Protein AF-X1HFC2-F1 (afdb_monomer)

Foldseek 3Di:
DLADDPLQLQPFDQDPNDGDPDGPVVCNVVSLVVLLVVLVDQCCDDPVSDGDPPDADEDEDEPPDDPPRPNPVVSCVPPVDHHYHYPYVVVVDDPVQFDPPPDFDTDGCVLVVLLPDPSPPQPPLEEALDEDEDELLVLLQVADDPVSSLVVLLVVVVVLLVVLVVSQVVVQVCVVVVVCVPLVVSQVSVCVQQVTSHQSYASEYEYDDLQSSCCNNVVDGCPDPVSVVVSVVSQVSSAVSQVVSQPPDGDPNRHGRHHYYYDHDD

InterPro domains:
  IPR012833 Ribonucleoside-triphosphate reductase, anaerobic [PF13597] (21-266)

Structure (mmCIF, N/CA/C/O backbone):
data_AF-X1HFC2-F1
#
_entry.id   AF-X1HFC2-F1
#
loop_
_atom_site.group_PDB
_atom_site.id
_atom_site.type_symbol
_atom_site.label_atom_id
_atom_site.label_alt_id
_atom_site.label_comp_id
_atom_site.label_asym_id
_atom_site.label_entity_id
_atom_site.label_seq_id
_atom_site.pdbx_PDB_ins_code
_atom_site.Cartn_x
_atom_site.Cartn_y
_atom_site.Cartn_z
_atom_site.occupancy
_atom_site.B_iso_or_equiv
_atom_site.auth_seq_id
_atom_site.auth_comp_id
_atom_site.auth_asym_id
_atom_site.auth_atom_id
_atom_site.pdbx_PDB_model_num
ATOM 1 N N . ASP A 1 1 ? 3.488 6.374 -17.716 1.00 72.62 1 ASP A N 1
ATOM 2 C CA . ASP A 1 1 ? 3.249 7.815 -17.515 1.00 72.62 1 ASP A CA 1
ATOM 3 C C . ASP A 1 1 ? 2.875 8.460 -18.840 1.00 72.62 1 ASP A C 1
ATOM 5 O O . ASP A 1 1 ? 3.128 7.871 -19.888 1.00 72.62 1 ASP A O 1
ATOM 9 N N . VAL A 1 2 ? 2.230 9.625 -18.791 1.00 84.31 2 VAL A N 1
ATOM 10 C CA . VAL A 1 2 ? 1.877 10.395 -19.998 1.00 84.31 2 VAL A CA 1
ATOM 11 C C . VAL A 1 2 ? 3.088 11.164 -20.523 1.00 84.31 2 VAL A C 1
ATOM 13 O O . VAL A 1 2 ? 3.296 11.236 -21.724 1.00 84.31 2 VAL A O 1
ATOM 16 N N . ASN A 1 3 ? 3.926 11.660 -19.615 1.00 87.62 3 ASN A N 1
ATOM 17 C CA . ASN A 1 3 ? 5.169 12.353 -19.935 1.00 87.62 3 ASN A CA 1
ATOM 18 C C . ASN A 1 3 ? 6.369 11.464 -19.585 1.00 87.62 3 ASN A C 1
ATOM 20 O O . ASN A 1 3 ? 6.270 10.606 -18.698 1.00 87.62 3 ASN A O 1
ATOM 24 N N . VAL A 1 4 ? 7.514 11.698 -20.231 1.00 88.00 4 VAL A N 1
ATOM 25 C CA . VAL A 1 4 ? 8.791 11.106 -19.797 1.00 88.00 4 VAL A CA 1
ATOM 26 C C . VAL A 1 4 ? 9.047 11.493 -18.329 1.00 88.00 4 VAL A C 1
ATOM 28 O O . VAL A 1 4 ? 9.041 12.687 -18.008 1.00 88.00 4 VAL A O 1
ATOM 31 N N . PRO A 1 5 ? 9.270 10.527 -17.414 1.00 81.06 5 PRO A N 1
ATOM 32 C CA . PRO A 1 5 ? 9.496 10.835 -16.006 1.00 81.06 5 PRO A CA 1
ATOM 33 C C . PRO A 1 5 ? 10.715 11.739 -15.800 1.00 81.06 5 PRO A C 1
ATOM 35 O O . PRO A 1 5 ? 11.750 11.543 -16.441 1.00 81.06 5 PRO A O 1
ATOM 38 N N . LYS A 1 6 ? 10.623 12.695 -14.866 1.00 82.56 6 LYS A N 1
ATOM 39 C CA . LYS A 1 6 ? 11.683 13.692 -14.630 1.00 82.56 6 LYS A CA 1
ATOM 40 C C . LYS A 1 6 ? 13.036 13.041 -14.342 1.00 82.56 6 LYS A C 1
ATOM 42 O O . LYS A 1 6 ? 14.015 13.420 -14.978 1.00 82.56 6 LYS A O 1
ATOM 47 N N . PHE A 1 7 ? 13.083 12.028 -13.474 1.00 79.00 7 PHE A N 1
ATOM 48 C CA . PHE A 1 7 ? 14.322 11.301 -13.174 1.00 79.00 7 PHE A CA 1
ATOM 49 C C . PHE A 1 7 ? 14.984 10.620 -14.388 1.00 79.00 7 PHE A C 1
ATOM 51 O O . PHE A 1 7 ? 16.195 10.432 -14.364 1.00 79.00 7 PHE A O 1
ATOM 58 N N . MET A 1 8 ? 14.235 10.278 -15.447 1.00 85.94 8 MET A N 1
ATOM 59 C CA . MET A 1 8 ? 14.792 9.674 -16.671 1.00 85.94 8 MET A CA 1
ATOM 60 C C . MET A 1 8 ? 15.132 10.702 -17.744 1.00 85.94 8 MET A C 1
ATOM 62 O O . MET A 1 8 ? 15.860 10.384 -18.679 1.00 85.94 8 MET A O 1
ATOM 66 N N . LYS A 1 9 ? 14.597 11.921 -17.648 1.00 89.50 9 LYS A N 1
ATOM 67 C CA . LYS A 1 9 ? 14.608 12.895 -18.743 1.00 89.50 9 LYS A CA 1
ATOM 68 C C . LYS A 1 9 ? 16.013 13.175 -19.288 1.00 89.50 9 LYS A C 1
ATOM 70 O O . LYS A 1 9 ? 16.191 13.211 -20.499 1.00 89.50 9 LYS A O 1
ATOM 75 N N . GLU A 1 10 ? 16.995 13.296 -18.398 1.00 92.50 10 GLU A N 1
ATOM 76 C CA . GLU A 1 10 ? 18.401 13.569 -18.736 1.00 92.50 10 GLU A CA 1
ATOM 77 C C . GLU A 1 10 ? 19.265 12.295 -18.815 1.00 92.50 10 GLU A C 1
ATOM 79 O O . GLU A 1 10 ? 20.476 12.359 -19.049 1.00 92.50 10 GLU A O 1
ATOM 84 N N . GLU A 1 11 ? 18.680 11.116 -18.589 1.00 90.88 11 GLU A N 1
ATOM 85 C CA . GLU A 1 11 ? 19.410 9.857 -18.680 1.00 90.88 11 GLU A CA 1
ATOM 86 C C . GLU A 1 11 ? 19.632 9.472 -20.141 1.00 90.88 11 GLU A C 1
ATOM 88 O O . GLU A 1 11 ? 18.718 9.498 -20.967 1.00 90.88 11 GLU A O 1
ATOM 93 N N . LYS A 1 12 ? 20.862 9.062 -20.459 1.00 93.69 12 LYS A N 1
ATOM 94 C CA . LYS A 1 12 ? 21.206 8.570 -21.795 1.00 93.69 12 LYS A CA 1
ATOM 95 C C . LYS A 1 12 ? 20.488 7.262 -22.086 1.00 93.69 12 LYS A C 1
ATOM 97 O O . LYS A 1 12 ? 20.488 6.350 -21.255 1.00 93.69 12 LYS A O 1
ATOM 102 N N . VAL A 1 13 ? 19.988 7.126 -23.308 1.00 92.31 13 VAL A N 1
ATOM 103 C CA . VAL A 1 13 ? 19.349 5.884 -23.747 1.00 92.31 13 VAL A CA 1
ATOM 104 C C . VAL A 1 13 ? 20.373 4.746 -23.765 1.00 92.31 13 VAL A C 1
ATOM 106 O O . VAL A 1 13 ? 21.486 4.889 -24.275 1.00 92.31 13 VAL A O 1
ATOM 109 N N . LEU A 1 14 ? 20.000 3.596 -23.198 1.00 89.81 14 LEU A N 1
ATOM 110 C CA . LEU A 1 14 ? 20.814 2.382 -23.200 1.00 89.81 14 LEU A CA 1
ATOM 111 C C . LEU A 1 14 ? 20.316 1.434 -24.293 1.00 89.81 14 LEU A C 1
ATOM 113 O O . LEU A 1 14 ? 19.255 0.827 -24.164 1.00 89.81 14 LEU A O 1
ATOM 117 N N . TRP A 1 15 ? 21.111 1.241 -25.343 1.00 89.44 15 TRP A N 1
ATOM 118 C CA . TRP A 1 15 ? 20.771 0.347 -26.447 1.00 89.44 15 TRP A CA 1
ATOM 119 C C . TRP A 1 15 ? 21.877 -0.682 -26.680 1.00 89.44 15 TRP A C 1
ATOM 121 O O . TRP A 1 15 ? 23.056 -0.346 -26.798 1.00 89.44 15 TRP A O 1
ATOM 131 N N . GLY A 1 16 ? 21.517 -1.970 -26.678 1.00 91.50 16 GLY A N 1
ATOM 132 C CA . GLY A 1 16 ? 22.485 -3.063 -26.843 1.00 91.50 16 GLY A CA 1
ATOM 133 C C . GLY A 1 16 ? 23.607 -3.066 -25.792 1.00 91.50 16 GLY A C 1
ATOM 134 O O . GLY A 1 16 ? 24.725 -3.484 -26.085 1.00 91.50 16 GLY A O 1
ATOM 135 N N . GLY A 1 17 ? 23.337 -2.545 -24.590 1.00 92.19 17 GLY A N 1
ATOM 136 C CA . GLY A 1 17 ? 24.323 -2.414 -23.510 1.00 92.19 17 GLY A CA 1
ATOM 137 C C . GLY A 1 17 ? 25.285 -1.226 -23.644 1.00 92.19 17 GLY A C 1
ATOM 138 O O . GLY A 1 17 ? 26.248 -1.147 -22.884 1.00 92.19 17 GLY A O 1
ATOM 139 N N . LYS A 1 18 ? 25.053 -0.300 -24.585 1.00 93.31 18 LYS A N 1
ATOM 140 C CA . LYS A 1 18 ? 25.849 0.923 -24.757 1.00 93.31 18 LYS A CA 1
ATOM 141 C C . LYS A 1 18 ? 24.964 2.162 -24.667 1.00 93.31 18 LYS A C 1
ATOM 143 O O . LYS A 1 18 ? 23.860 2.175 -25.203 1.00 93.31 18 LYS A O 1
ATOM 148 N N . TYR A 1 19 ? 25.465 3.198 -24.001 1.00 94.56 19 TYR A N 1
ATOM 149 C CA . TYR A 1 19 ? 24.795 4.496 -23.979 1.00 94.56 19 TYR A CA 1
ATOM 150 C C . TYR A 1 19 ? 24.874 5.158 -25.356 1.00 94.56 19 TYR A C 1
ATOM 152 O O . TYR A 1 19 ? 25.948 5.188 -25.966 1.00 94.56 19 TYR A O 1
ATOM 160 N N . THR A 1 20 ? 23.751 5.688 -25.832 1.00 93.56 20 THR A N 1
ATOM 161 C CA . THR A 1 20 ? 23.679 6.475 -27.066 1.00 93.56 20 THR A CA 1
ATOM 162 C C . THR A 1 20 ? 23.988 7.955 -26.782 1.00 93.56 20 THR A C 1
ATOM 164 O O . THR A 1 20 ? 24.490 8.311 -25.708 1.00 93.56 20 THR A O 1
ATOM 167 N N . LYS A 1 21 ? 23.788 8.818 -27.786 1.00 94.19 21 LYS A N 1
ATOM 168 C CA . LYS A 1 21 ? 23.927 10.275 -27.638 1.00 94.19 21 LYS A CA 1
ATOM 169 C C . LYS A 1 21 ? 22.651 10.930 -27.112 1.00 94.19 21 LYS A C 1
ATOM 171 O O . LYS A 1 21 ? 22.764 11.952 -26.446 1.00 94.19 21 LYS A O 1
ATOM 176 N N . ASP A 1 22 ? 21.508 10.332 -27.417 1.00 95.75 22 ASP A N 1
ATOM 177 C CA . ASP A 1 22 ? 20.178 10.834 -27.089 1.00 95.75 22 ASP A CA 1
ATOM 178 C C . ASP A 1 22 ? 19.843 10.554 -25.617 1.00 95.75 22 ASP A C 1
ATOM 180 O O . ASP A 1 22 ? 20.371 9.610 -25.006 1.00 95.75 22 ASP A O 1
ATOM 184 N N . VAL A 1 23 ? 18.958 11.368 -25.050 1.00 95.75 23 VAL A N 1
ATOM 185 C CA . VAL A 1 23 ? 18.415 11.175 -23.699 1.00 95.75 23 VAL A CA 1
ATOM 186 C C . VAL A 1 23 ? 16.954 10.749 -23.772 1.00 95.75 23 VAL A C 1
ATOM 188 O O . VAL A 1 23 ? 16.286 11.005 -24.768 1.00 95.75 23 VAL A O 1
ATOM 191 N N . TYR A 1 24 ? 16.414 10.096 -22.737 1.00 93.44 24 TYR A N 1
ATOM 192 C CA . TYR A 1 24 ? 15.007 9.661 -22.779 1.00 93.44 24 TYR A CA 1
ATOM 193 C C . TYR A 1 24 ? 14.024 10.827 -22.939 1.00 93.44 24 TYR A C 1
ATOM 195 O O . TYR A 1 24 ? 12.942 10.630 -23.485 1.00 93.44 24 TYR A O 1
ATOM 203 N N . GLY A 1 25 ? 14.394 12.035 -22.500 1.00 94.19 25 GLY A N 1
ATOM 204 C CA . GLY A 1 25 ? 13.603 13.248 -22.700 1.00 94.19 25 GLY A CA 1
ATOM 205 C C . GLY A 1 25 ? 13.347 13.610 -24.166 1.00 94.19 25 GLY A C 1
ATOM 206 O O . GLY A 1 25 ? 12.381 14.322 -24.430 1.00 94.19 25 GLY A O 1
ATOM 207 N N . ASP A 1 26 ? 14.151 13.096 -25.102 1.00 95.44 26 ASP A N 1
ATOM 208 C CA . ASP A 1 26 ? 14.006 13.349 -26.540 1.00 95.44 26 ASP A CA 1
ATOM 209 C C . ASP A 1 26 ? 12.870 12.525 -27.186 1.00 95.44 26 ASP A C 1
ATOM 211 O O . ASP A 1 26 ? 12.511 12.781 -28.331 1.00 95.44 26 ASP A O 1
ATOM 215 N N . PHE A 1 27 ? 12.283 11.558 -26.465 1.00 94.88 27 PHE A N 1
ATOM 216 C CA . PHE A 1 27 ? 11.361 10.546 -27.012 1.00 94.88 27 PHE A CA 1
ATOM 217 C C . PHE A 1 27 ? 9.902 10.717 -26.549 1.00 94.88 27 PHE A C 1
ATOM 219 O O . PHE A 1 27 ? 9.184 9.738 -26.321 1.00 94.88 27 PHE A O 1
ATOM 226 N N . GLN A 1 28 ? 9.446 11.958 -26.342 1.00 93.44 28 GLN A N 1
ATOM 227 C CA . GLN A 1 28 ? 8.058 12.215 -25.928 1.00 93.44 28 GLN A CA 1
ATOM 228 C C . GLN A 1 28 ? 7.049 11.784 -27.007 1.00 93.44 28 GLN A C 1
ATOM 230 O O . GLN A 1 28 ? 6.005 11.229 -26.667 1.00 93.44 28 GLN A O 1
ATOM 235 N N . ASP A 1 29 ? 7.381 11.950 -28.289 1.00 94.25 29 ASP A N 1
ATOM 236 C CA . ASP A 1 29 ? 6.517 11.540 -29.404 1.00 94.25 29 ASP A CA 1
ATOM 237 C C . ASP A 1 29 ? 6.266 10.019 -29.393 1.00 94.25 29 ASP A C 1
ATOM 239 O O . ASP A 1 29 ? 5.145 9.552 -29.620 1.00 94.25 29 ASP A O 1
ATOM 243 N N . GLU A 1 30 ? 7.283 9.217 -29.067 1.00 94.31 30 GLU A N 1
ATOM 244 C CA . GLU A 1 30 ? 7.146 7.771 -28.904 1.00 94.31 30 GLU A CA 1
ATOM 245 C C . GLU A 1 30 ? 6.320 7.408 -27.666 1.00 94.31 30 GLU A C 1
ATOM 247 O O . GLU A 1 30 ? 5.502 6.486 -27.729 1.00 94.31 30 GLU A O 1
ATOM 252 N N . VAL A 1 31 ? 6.489 8.123 -26.548 1.00 91.62 31 VAL A N 1
ATOM 253 C CA . VAL A 1 31 ? 5.658 7.935 -25.343 1.00 91.62 31 VAL A CA 1
ATOM 254 C C . VAL A 1 31 ? 4.185 8.220 -25.649 1.00 91.62 31 VAL A C 1
ATOM 256 O O . VAL A 1 31 ? 3.309 7.447 -25.242 1.00 91.62 31 VAL A O 1
ATOM 259 N N . ASP A 1 32 ? 3.899 9.269 -26.414 1.00 91.25 32 ASP A N 1
ATOM 260 C CA . ASP A 1 32 ? 2.546 9.615 -26.850 1.00 91.25 32 ASP A CA 1
ATOM 261 C C . ASP A 1 32 ? 1.976 8.552 -27.798 1.00 91.25 32 ASP A C 1
ATOM 263 O O . ASP A 1 32 ? 0.824 8.124 -27.646 1.00 91.25 32 ASP A O 1
ATOM 267 N N . MET A 1 33 ? 2.795 8.048 -28.728 1.00 93.69 33 MET A N 1
ATOM 268 C CA . MET A 1 33 ? 2.435 6.933 -29.606 1.00 93.69 33 MET A CA 1
ATOM 269 C C . MET A 1 33 ? 2.067 5.678 -28.800 1.00 93.69 33 MET A C 1
ATOM 271 O O . MET A 1 33 ? 1.042 5.050 -29.085 1.00 93.69 33 MET A O 1
ATOM 275 N N . PHE A 1 34 ? 2.852 5.318 -27.778 1.00 92.06 34 PHE A N 1
ATOM 276 C CA . PHE A 1 34 ? 2.551 4.179 -26.907 1.00 92.06 34 PHE A CA 1
ATOM 277 C C . PHE A 1 34 ? 1.262 4.383 -26.111 1.00 92.06 34 PHE A C 1
ATOM 279 O O . PHE A 1 34 ? 0.445 3.464 -26.044 1.00 92.06 34 PHE A O 1
ATOM 286 N N . ASN A 1 35 ? 1.041 5.573 -25.543 1.00 90.69 35 ASN A N 1
ATOM 287 C CA . ASN A 1 35 ? -0.189 5.886 -24.814 1.00 90.69 35 ASN A CA 1
ATOM 288 C C . ASN A 1 35 ? -1.424 5.781 -25.717 1.00 90.69 35 ASN A C 1
ATOM 290 O O . ASN A 1 35 ? -2.424 5.173 -25.333 1.00 90.69 35 ASN A O 1
ATOM 294 N N . LYS A 1 36 ? -1.345 6.309 -26.943 1.00 91.81 36 LYS A N 1
ATOM 295 C CA . LYS A 1 36 ? -2.420 6.190 -27.932 1.00 91.81 36 LYS A CA 1
ATOM 296 C C . LYS A 1 36 ? -2.700 4.729 -28.288 1.00 91.81 36 LYS A C 1
ATOM 298 O O . LYS A 1 36 ? -3.851 4.303 -28.231 1.00 91.81 36 LYS A O 1
ATOM 303 N N . ALA A 1 37 ? -1.661 3.954 -28.605 1.00 93.19 37 ALA A N 1
ATOM 304 C CA . ALA A 1 37 ? -1.805 2.536 -28.931 1.00 93.19 37 ALA A CA 1
ATOM 305 C C . ALA A 1 37 ? -2.408 1.742 -27.761 1.00 93.19 37 ALA A C 1
ATOM 307 O O . ALA A 1 37 ? -3.283 0.901 -27.966 1.00 93.19 37 ALA A O 1
ATOM 308 N N . PHE A 1 38 ? -1.991 2.043 -26.528 1.00 91.62 38 PHE A N 1
ATOM 309 C CA . PHE A 1 38 ? -2.547 1.435 -25.323 1.00 91.62 38 PHE A CA 1
ATOM 310 C C . PHE A 1 38 ? -4.049 1.715 -25.190 1.00 91.62 38 PHE A C 1
ATOM 312 O O . PHE A 1 38 ? -4.837 0.780 -25.043 1.00 91.62 38 PHE A O 1
ATOM 319 N N . VAL A 1 39 ? -4.463 2.980 -25.329 1.00 91.69 39 VAL A N 1
ATOM 320 C CA . VAL A 1 39 ? -5.880 3.374 -25.301 1.00 91.69 39 VAL A CA 1
ATOM 321 C C . VAL A 1 39 ? -6.676 2.674 -26.403 1.00 91.69 39 VAL A C 1
ATOM 323 O O . VAL A 1 39 ? -7.763 2.167 -26.135 1.00 91.69 39 VAL A O 1
ATOM 326 N N . GLU A 1 40 ? -6.155 2.605 -27.629 1.00 92.19 40 GLU A N 1
ATOM 327 C CA . GLU A 1 40 ? -6.820 1.931 -28.752 1.00 92.19 40 GLU A CA 1
ATOM 328 C C . GLU A 1 40 ? -7.028 0.432 -28.491 1.00 92.19 40 GLU A C 1
ATOM 330 O O . GLU A 1 40 ? -8.126 -0.091 -28.714 1.00 92.19 40 GLU A O 1
ATOM 335 N N . VAL A 1 41 ? -6.008 -0.256 -27.967 1.00 92.69 41 VAL A N 1
ATOM 336 C CA . VAL A 1 41 ? -6.085 -1.679 -27.604 1.00 92.69 41 VAL A CA 1
ATOM 337 C C . VAL A 1 41 ? -7.089 -1.896 -26.473 1.00 92.69 41 VAL A C 1
ATOM 339 O O . VAL A 1 41 ? -7.989 -2.727 -26.611 1.00 92.69 41 VAL A O 1
ATOM 342 N N . CYS A 1 42 ? -7.001 -1.123 -25.389 1.00 90.69 42 CYS A N 1
ATOM 343 C CA . CYS A 1 42 ? -7.943 -1.212 -24.273 1.00 90.69 42 CYS A CA 1
ATOM 344 C C . CYS A 1 42 ? -9.384 -0.912 -24.707 1.00 90.69 42 CYS A C 1
ATOM 346 O O . CYS A 1 42 ? -10.312 -1.583 -24.260 1.00 90.69 42 CYS A O 1
ATOM 348 N N . MET A 1 43 ? -9.584 0.043 -25.620 1.00 91.62 43 MET 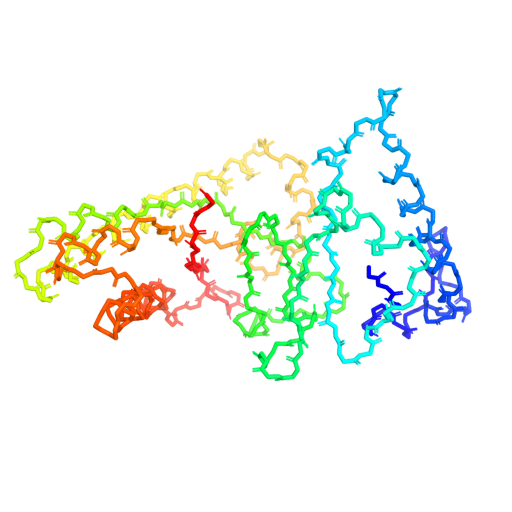A N 1
ATOM 349 C CA . MET A 1 43 ? -10.897 0.370 -26.181 1.00 91.62 43 MET A CA 1
ATOM 350 C C . MET A 1 43 ? -11.501 -0.773 -26.996 1.00 91.62 43 MET A C 1
ATOM 352 O O . MET A 1 43 ? -12.712 -1.016 -26.902 1.00 91.62 43 MET A O 1
ATOM 356 N N . LYS A 1 44 ? -10.668 -1.465 -27.783 1.00 92.06 44 LYS A N 1
ATOM 357 C CA . LYS A 1 44 ? -11.068 -2.631 -28.578 1.00 92.06 44 LYS A CA 1
ATOM 358 C C . LYS A 1 44 ? -11.462 -3.817 -27.695 1.00 92.06 44 LYS A C 1
ATOM 360 O O . LYS A 1 44 ? -12.416 -4.511 -28.034 1.00 92.06 44 LYS A O 1
ATOM 365 N N . GLY A 1 45 ? -10.779 -3.989 -26.565 1.00 89.88 45 GLY A N 1
ATOM 366 C CA . GLY A 1 45 ? -10.974 -5.123 -25.667 1.00 89.88 45 GLY A CA 1
ATOM 367 C C . GLY A 1 45 ? -10.310 -6.405 -26.175 1.00 89.88 45 GLY A C 1
ATOM 368 O O . GLY A 1 45 ? -9.571 -6.401 -27.164 1.00 89.88 45 GLY A O 1
ATOM 369 N N . ASP A 1 46 ? -10.553 -7.502 -25.464 1.00 90.06 46 ASP A N 1
ATOM 370 C CA . ASP A 1 46 ? -10.058 -8.832 -25.809 1.00 90.06 46 ASP A CA 1
ATOM 371 C C . ASP A 1 46 ? -10.730 -9.399 -27.078 1.00 90.06 46 ASP A C 1
ATOM 373 O O . ASP A 1 46 ? -11.459 -8.712 -27.795 1.00 90.06 46 ASP A O 1
ATOM 377 N N . TYR A 1 47 ? -10.501 -10.681 -27.378 1.00 89.62 47 TYR A N 1
ATOM 378 C CA . TYR A 1 47 ? -11.126 -11.343 -28.530 1.00 89.62 47 TYR A CA 1
ATOM 379 C C . TYR A 1 47 ? -12.667 -11.243 -28.538 1.00 89.62 47 TYR A C 1
ATOM 381 O O . TYR A 1 47 ? -13.271 -11.193 -29.607 1.00 89.62 47 TYR A O 1
ATOM 389 N N . SER A 1 48 ? -13.299 -11.183 -27.363 1.00 90.25 48 SER A N 1
ATOM 390 C CA . SER A 1 48 ? -14.749 -11.035 -27.197 1.00 90.25 48 SER A CA 1
ATOM 391 C C . SER A 1 48 ? -15.222 -9.576 -27.147 1.00 90.25 48 SER A C 1
ATOM 393 O O . SER A 1 48 ? -16.424 -9.325 -27.067 1.00 90.25 48 SER A O 1
ATOM 395 N N . GLY A 1 49 ? -14.299 -8.609 -27.194 1.00 85.88 49 GLY A N 1
ATOM 396 C CA . GLY A 1 49 ? -14.579 -7.189 -26.979 1.00 85.88 49 GLY A CA 1
ATOM 397 C C . GLY A 1 49 ? -14.755 -6.809 -25.506 1.00 85.88 49 GLY A C 1
ATOM 398 O O . GLY A 1 49 ? -15.206 -5.699 -25.215 1.00 85.88 49 GLY A O 1
ATOM 399 N N . SER A 1 50 ? -14.410 -7.709 -24.580 1.00 88.50 50 SER A N 1
ATOM 400 C CA . SER A 1 50 ? -14.457 -7.465 -23.137 1.00 88.50 50 SER A CA 1
ATOM 401 C C . SER A 1 50 ? -13.239 -6.669 -22.670 1.00 88.50 50 SER A C 1
ATOM 403 O O . SER A 1 50 ? -12.183 -6.677 -23.304 1.00 88.50 50 SER A O 1
ATOM 405 N N . ILE A 1 51 ? -13.374 -5.973 -21.542 1.00 89.00 51 ILE A N 1
ATOM 406 C CA . ILE A 1 51 ? -12.260 -5.247 -20.924 1.00 89.00 51 ILE A CA 1
ATOM 407 C C . ILE A 1 51 ? -11.148 -6.215 -20.490 1.00 89.00 51 ILE A C 1
ATOM 409 O O . ILE A 1 51 ? -11.411 -7.305 -19.982 1.00 89.00 51 ILE A O 1
ATOM 413 N N . PHE A 1 52 ? -9.893 -5.794 -20.636 1.00 87.81 52 PHE A N 1
ATOM 414 C CA . PHE A 1 52 ? -8.767 -6.493 -20.025 1.00 87.81 52 PHE A CA 1
ATOM 415 C C . PHE A 1 52 ? -8.803 -6.333 -18.501 1.00 87.81 52 PHE A C 1
ATOM 417 O O . PHE A 1 52 ? -8.767 -5.215 -17.993 1.00 87.81 52 PHE A O 1
ATOM 424 N N . GLY A 1 53 ? -8.823 -7.451 -17.770 1.00 83.25 53 GLY A N 1
ATOM 425 C CA . GLY A 1 53 ? -8.685 -7.434 -16.309 1.00 83.25 53 GLY A CA 1
ATOM 426 C C . GLY A 1 53 ? -7.269 -7.082 -15.833 1.00 83.25 53 GLY A C 1
ATOM 427 O O . GLY A 1 53 ? -7.105 -6.590 -14.722 1.00 83.25 53 GLY A O 1
ATOM 428 N N . PHE A 1 54 ? -6.251 -7.314 -16.674 1.00 84.31 54 PHE A N 1
ATOM 429 C CA . PHE A 1 54 ? -4.845 -7.008 -16.397 1.00 84.31 54 PHE A CA 1
ATOM 430 C C . PHE A 1 54 ? -4.073 -6.640 -17.680 1.00 84.31 54 PHE A C 1
ATOM 432 O O . PHE A 1 54 ? -4.421 -7.142 -18.751 1.00 84.31 54 PHE A O 1
ATOM 439 N N . PRO A 1 55 ? -2.988 -5.844 -17.579 1.00 83.12 55 PRO A N 1
ATOM 440 C CA . PRO A 1 55 ? -2.549 -5.119 -16.382 1.00 83.12 55 PRO A CA 1
ATOM 441 C C . PRO A 1 55 ? -3.567 -4.043 -15.988 1.00 83.12 55 PRO A C 1
ATOM 443 O O . PRO A 1 55 ? -4.286 -3.538 -16.843 1.00 83.12 55 PRO A O 1
ATOM 446 N N . ILE A 1 56 ? -3.634 -3.703 -14.701 1.00 80.81 56 ILE A N 1
ATOM 447 C CA . ILE A 1 56 ? -4.469 -2.599 -14.219 1.00 80.81 56 ILE A CA 1
ATOM 448 C C . ILE A 1 56 ? -3.710 -1.298 -14.508 1.00 80.81 56 ILE A C 1
ATOM 450 O O . ILE A 1 56 ? -2.656 -1.083 -13.904 1.00 80.81 56 ILE A O 1
ATOM 454 N N . PRO A 1 57 ? -4.181 -0.440 -15.428 1.00 86.56 57 PRO A N 1
ATOM 455 C CA . PRO A 1 57 ? -3.468 0.787 -15.728 1.00 86.56 57 PRO A CA 1
ATOM 456 C C . PRO A 1 57 ? -3.712 1.830 -14.638 1.00 86.56 57 PRO A C 1
ATOM 458 O O . PRO A 1 57 ? -4.841 2.006 -14.172 1.00 86.56 57 PRO A O 1
ATOM 461 N N . THR A 1 58 ? -2.653 2.562 -14.293 1.00 85.00 58 THR A N 1
ATOM 462 C CA . THR A 1 58 ? -2.698 3.702 -13.372 1.00 85.00 58 THR A CA 1
ATOM 463 C C . THR A 1 58 ? -2.009 4.894 -14.015 1.00 85.00 58 THR A C 1
ATOM 465 O O . THR A 1 58 ? -0.884 4.776 -14.501 1.00 85.00 58 THR A O 1
ATOM 468 N N . TYR A 1 59 ? -2.687 6.039 -14.017 1.00 87.12 59 TYR A N 1
ATOM 469 C CA . TYR A 1 59 ? -2.175 7.297 -14.552 1.00 87.12 59 TYR A CA 1
ATOM 470 C C . TYR A 1 59 ? -1.979 8.297 -13.414 1.00 87.12 59 TYR A C 1
ATOM 472 O O . TYR A 1 59 ? -2.884 8.534 -12.614 1.00 87.12 59 TYR A O 1
ATOM 480 N N . ASN A 1 60 ? -0.786 8.880 -13.335 1.00 86.12 60 ASN A N 1
ATOM 481 C CA . ASN A 1 60 ? -0.458 9.890 -12.336 1.00 86.12 60 ASN A CA 1
ATOM 482 C C . ASN A 1 60 ? -0.952 11.255 -12.826 1.00 86.12 60 ASN A C 1
ATOM 484 O O . ASN A 1 60 ? -0.511 11.726 -13.869 1.00 86.12 60 ASN A O 1
ATOM 488 N N . ILE A 1 61 ? -1.866 11.875 -12.083 1.00 87.81 61 ILE A N 1
ATOM 489 C CA . ILE A 1 61 ? -2.346 13.235 -12.319 1.00 87.81 61 ILE A CA 1
ATOM 490 C C . ILE A 1 61 ? -1.397 14.200 -11.616 1.00 87.81 61 ILE A C 1
ATOM 492 O O . ILE A 1 61 ? -1.340 14.248 -10.386 1.00 87.81 61 ILE A O 1
ATOM 496 N N . THR A 1 62 ? -0.678 14.972 -12.418 1.00 86.88 62 THR A N 1
ATOM 497 C CA . THR A 1 62 ? 0.257 16.023 -12.009 1.00 86.88 62 THR A CA 1
ATOM 498 C C . THR A 1 62 ? -0.222 17.387 -12.525 1.00 86.88 62 THR A C 1
ATOM 500 O O . THR A 1 62 ? -1.124 17.440 -13.366 1.00 86.88 62 THR A O 1
ATOM 503 N N . PRO A 1 63 ? 0.363 18.515 -12.072 1.00 87.88 63 PRO A N 1
ATOM 504 C CA . PRO A 1 63 ? 0.020 19.840 -12.599 1.00 87.88 63 PRO A CA 1
ATOM 505 C C . PRO A 1 63 ? 0.158 19.976 -14.124 1.00 87.88 63 PRO A C 1
ATOM 507 O O . PRO A 1 63 ? -0.556 20.763 -14.735 1.00 87.88 63 PRO A O 1
ATOM 510 N N . ASP A 1 64 ? 1.076 19.219 -14.722 1.00 86.69 64 ASP A N 1
ATOM 511 C CA . ASP A 1 64 ? 1.394 19.179 -16.151 1.00 86.69 64 ASP A CA 1
ATOM 512 C C . ASP A 1 64 ? 0.715 18.015 -16.896 1.00 86.69 64 ASP A C 1
ATOM 514 O O . ASP A 1 64 ? 1.105 17.683 -18.016 1.00 86.69 64 ASP A O 1
ATOM 518 N N . PHE A 1 65 ? -0.288 17.370 -16.289 1.00 88.69 65 PHE A N 1
ATOM 519 C CA . PHE A 1 65 ? -0.998 16.257 -16.914 1.00 88.69 65 PHE A CA 1
ATOM 520 C C . PHE A 1 65 ? -1.664 16.688 -18.227 1.00 88.69 65 PHE A C 1
ATOM 522 O O . PHE A 1 65 ? -2.442 17.644 -18.258 1.00 88.69 65 PHE A O 1
ATOM 529 N N . ASN A 1 66 ? -1.398 15.958 -19.312 1.00 87.19 66 ASN A N 1
ATOM 530 C CA . ASN A 1 66 ? -2.059 16.196 -20.590 1.00 87.19 66 ASN A CA 1
ATOM 531 C C . ASN A 1 66 ? -3.501 15.662 -20.549 1.00 87.19 66 ASN A C 1
ATOM 533 O O . ASN A 1 66 ? -3.737 14.454 -20.541 1.00 87.19 66 ASN A O 1
ATOM 537 N N . TRP A 1 67 ? -4.472 16.573 -20.555 1.00 89.00 67 TRP A N 1
ATOM 538 C CA . TRP A 1 67 ? -5.899 16.242 -20.534 1.00 89.00 67 TRP A CA 1
ATOM 539 C C . TRP A 1 67 ? -6.458 15.856 -21.910 1.00 89.00 67 TRP A C 1
ATOM 541 O O . TRP A 1 67 ? -7.569 15.333 -21.989 1.00 89.00 67 TRP A O 1
ATOM 551 N N . GLU A 1 68 ? -5.710 16.069 -22.991 1.00 88.19 68 GLU A N 1
ATOM 552 C CA . GLU A 1 68 ? -6.176 15.906 -24.372 1.00 88.19 68 GLU A CA 1
ATOM 553 C C . GLU A 1 68 ? -5.618 14.642 -25.046 1.00 88.19 68 GLU A C 1
ATOM 555 O O . GLU A 1 68 ? -5.271 14.640 -26.224 1.00 88.19 68 GLU A O 1
ATOM 560 N N . ILE A 1 69 ? -5.558 13.524 -24.315 1.00 87.31 69 ILE A N 1
ATOM 561 C CA . ILE A 1 69 ? -5.127 12.234 -24.875 1.00 87.31 69 ILE A CA 1
ATOM 562 C C . ILE A 1 69 ? -6.264 11.638 -25.733 1.00 87.31 69 ILE A C 1
ATOM 564 O O . ILE A 1 69 ? -7.346 11.337 -25.205 1.00 87.31 69 ILE A O 1
ATOM 568 N N . PRO A 1 70 ? -6.059 11.410 -27.047 1.00 89.06 70 PRO A N 1
ATOM 569 C CA . PRO A 1 70 ? -7.111 10.918 -27.933 1.00 89.06 70 PRO A CA 1
ATOM 570 C C . PRO A 1 70 ? -7.723 9.594 -27.461 1.00 89.06 70 PRO A C 1
ATOM 572 O O . PRO A 1 70 ? -7.033 8.602 -27.258 1.00 89.06 70 PRO A O 1
ATOM 575 N N . GLY A 1 71 ? -9.049 9.569 -27.300 1.00 88.88 71 GLY A N 1
ATOM 576 C CA . GLY A 1 71 ? -9.797 8.365 -26.915 1.00 88.88 71 GLY A CA 1
ATOM 577 C C . GLY A 1 71 ? -9.721 7.989 -25.430 1.00 88.88 71 GLY A C 1
ATOM 578 O O . GLY A 1 71 ? -10.536 7.180 -24.988 1.00 88.88 71 GLY A O 1
ATOM 579 N N . PHE A 1 72 ? -8.836 8.609 -24.646 1.00 91.31 72 PHE A N 1
ATOM 580 C CA . PHE A 1 72 ? -8.613 8.263 -23.240 1.00 91.31 72 PHE A CA 1
ATOM 581 C C . PHE A 1 72 ? -9.882 8.414 -22.395 1.00 91.31 72 PHE A C 1
ATOM 583 O O . PHE A 1 72 ? -10.322 7.466 -21.753 1.00 91.31 72 PHE A O 1
ATOM 590 N N . TRP A 1 73 ? -10.570 9.555 -22.480 1.00 92.88 73 TRP A N 1
ATOM 591 C CA . TRP A 1 73 ? -11.813 9.768 -21.725 1.00 92.88 73 TRP A CA 1
ATOM 592 C C . TRP A 1 73 ? -12.965 8.865 -22.169 1.00 92.88 73 TRP A C 1
ATOM 594 O O . TRP A 1 73 ? -13.835 8.538 -21.365 1.00 92.88 73 TRP A O 1
ATOM 604 N N . LYS A 1 74 ? -12.960 8.404 -23.427 1.00 93.06 74 LYS A N 1
ATOM 605 C CA . LYS A 1 74 ? -13.926 7.396 -23.889 1.00 93.06 74 LYS A CA 1
ATOM 606 C C . LYS A 1 74 ? -13.652 6.042 -23.234 1.00 93.06 74 LYS A C 1
ATOM 608 O O . LYS A 1 74 ? -14.603 5.363 -22.863 1.00 93.06 74 LYS A O 1
ATOM 613 N N . MET A 1 75 ? -12.380 5.680 -23.060 1.00 91.00 75 MET A N 1
ATOM 614 C CA . MET A 1 75 ? -11.965 4.480 -22.329 1.00 91.00 75 MET A CA 1
ATOM 615 C 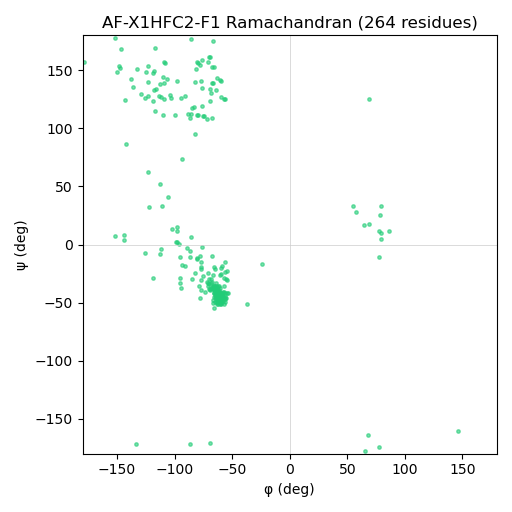C . MET A 1 75 ? -12.391 4.549 -20.862 1.00 91.00 75 MET A C 1
ATOM 617 O O . MET A 1 75 ? -13.033 3.617 -20.381 1.00 91.00 75 MET A O 1
ATOM 621 N N . VAL A 1 76 ? -12.148 5.686 -20.203 1.00 92.50 76 VAL A N 1
ATOM 622 C CA . VAL A 1 76 ? -12.592 5.942 -18.823 1.00 92.50 76 VAL A CA 1
ATOM 623 C C . VAL A 1 76 ? -14.102 5.795 -18.693 1.00 92.50 76 VAL A C 1
ATOM 625 O O . VAL A 1 76 ? -14.575 5.035 -17.854 1.00 92.50 76 VAL A O 1
ATOM 628 N N . ALA A 1 77 ? -14.871 6.462 -19.554 1.00 92.44 77 ALA A N 1
ATOM 629 C CA . ALA A 1 77 ? -16.329 6.428 -19.491 1.00 92.44 77 ALA A CA 1
ATOM 630 C C . ALA A 1 77 ? -16.915 5.039 -19.793 1.00 92.44 77 ALA A C 1
ATOM 632 O O . ALA A 1 77 ? -17.924 4.657 -19.205 1.00 92.44 77 ALA A O 1
ATOM 633 N N . LYS A 1 78 ? -16.305 4.285 -20.716 1.00 90.19 78 LYS A N 1
ATOM 634 C CA . LYS A 1 78 ? -16.803 2.964 -21.122 1.00 90.19 78 LYS A CA 1
ATOM 635 C C . LYS A 1 78 ? -16.486 1.878 -20.095 1.00 90.19 78 LYS A C 1
ATOM 637 O O . LYS A 1 78 ? -17.302 0.983 -19.896 1.00 90.19 78 LYS A O 1
ATOM 642 N N . TYR A 1 79 ? -15.299 1.929 -19.498 1.00 88.56 79 TYR A N 1
ATOM 643 C CA . TYR A 1 79 ? -14.729 0.797 -18.769 1.00 88.56 79 TYR A CA 1
ATOM 644 C C . TYR A 1 79 ? -14.312 1.105 -17.326 1.00 88.56 79 TYR A C 1
ATOM 646 O O . TYR A 1 79 ? -13.950 0.182 -16.604 1.00 88.56 79 TYR A O 1
ATOM 654 N N . GLY A 1 80 ? -14.344 2.367 -16.890 1.00 88.19 80 GLY A N 1
ATOM 655 C CA . GLY A 1 80 ? -13.918 2.754 -15.541 1.00 88.19 80 GLY A CA 1
ATOM 656 C C . GLY A 1 80 ? -12.410 2.622 -15.295 1.00 88.19 80 GLY A C 1
ATOM 657 O O . GLY A 1 80 ? -11.987 2.599 -14.145 1.00 88.19 80 GLY A O 1
ATOM 658 N N . ILE A 1 81 ? -11.606 2.530 -16.361 1.00 87.44 81 ILE A N 1
ATOM 659 C CA . ILE A 1 81 ? -10.138 2.474 -16.311 1.00 87.44 81 ILE A CA 1
ATOM 660 C C . ILE A 1 81 ? -9.532 3.684 -17.033 1.00 87.44 81 ILE A C 1
ATOM 662 O O . ILE A 1 81 ? -10.108 4.154 -18.016 1.00 87.44 81 ILE A O 1
ATOM 666 N N . PRO A 1 82 ? -8.356 4.173 -16.617 1.00 88.81 82 PRO A N 1
ATOM 667 C CA . PRO A 1 82 ? -7.468 3.636 -15.584 1.00 88.81 82 PRO A CA 1
ATOM 668 C C . PRO A 1 82 ? -7.829 4.103 -14.167 1.00 88.81 82 PRO A C 1
ATOM 670 O O . PRO A 1 82 ? -8.710 4.940 -13.983 1.00 88.81 82 PRO A O 1
ATOM 673 N N . TYR A 1 83 ? -7.096 3.602 -13.169 1.00 87.06 83 TYR A N 1
ATOM 674 C CA . TYR A 1 83 ? -7.009 4.278 -11.874 1.00 87.06 83 TYR A CA 1
ATOM 675 C C . TYR A 1 83 ? -6.185 5.563 -11.993 1.00 87.06 83 TYR A C 1
ATOM 677 O O . TYR A 1 83 ? -5.319 5.694 -12.863 1.00 87.06 83 TYR A O 1
ATOM 685 N N . PHE A 1 84 ? -6.412 6.493 -11.066 1.00 88.25 84 PHE A N 1
ATOM 686 C CA . PHE A 1 84 ? -5.699 7.764 -11.018 1.00 88.25 84 PHE A CA 1
ATOM 687 C C . PHE A 1 84 ? -4.921 7.922 -9.710 1.00 88.25 84 PHE A C 1
ATOM 689 O O . PHE A 1 84 ? -5.488 7.873 -8.616 1.00 88.25 84 PHE A O 1
ATOM 696 N N . GLY A 1 85 ? -3.613 8.144 -9.824 1.00 84.38 85 GLY A N 1
ATOM 697 C CA . GLY A 1 85 ? -2.784 8.624 -8.721 1.00 84.38 85 GLY A CA 1
ATOM 698 C C . GLY A 1 85 ? -2.859 10.146 -8.662 1.00 84.38 85 GLY A C 1
ATOM 699 O O . GLY A 1 85 ? -2.478 10.801 -9.622 1.00 84.38 85 GLY A O 1
ATOM 700 N N . ASN A 1 86 ? -3.368 10.726 -7.575 1.00 84.56 86 ASN A N 1
ATOM 701 C CA . ASN A 1 86 ? -3.460 12.181 -7.432 1.00 84.56 86 ASN A CA 1
ATOM 702 C C . ASN A 1 86 ? -2.175 12.747 -6.808 1.00 84.56 86 ASN A C 1
ATOM 704 O O . ASN A 1 86 ? -1.930 12.507 -5.628 1.00 84.56 86 ASN A O 1
ATOM 708 N N . PHE A 1 87 ? -1.414 13.516 -7.590 1.00 83.56 87 PHE A N 1
ATO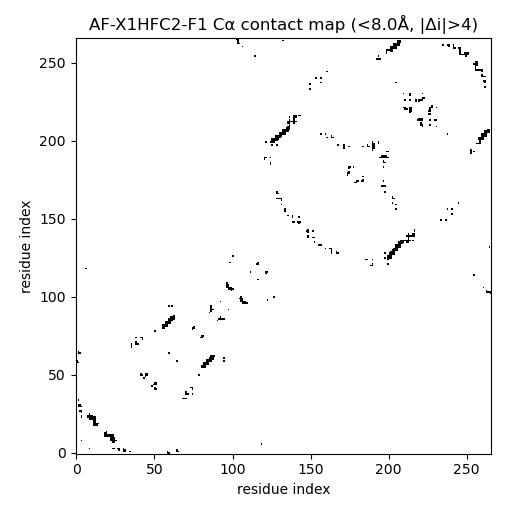M 709 C CA . PHE A 1 87 ? -0.175 14.194 -7.192 1.00 83.56 87 PHE A CA 1
ATOM 710 C C . PHE A 1 87 ? -0.260 15.711 -7.398 1.00 83.56 87 PHE A C 1
ATOM 712 O O . PHE A 1 87 ? 0.715 16.390 -7.725 1.00 83.56 87 PHE A O 1
ATOM 719 N N . MET A 1 88 ? -1.461 16.267 -7.244 1.00 85.62 88 MET A N 1
ATOM 720 C CA . MET A 1 88 ? -1.652 17.712 -7.273 1.00 85.62 88 MET A CA 1
ATOM 721 C C . MET A 1 88 ? -0.993 18.364 -6.044 1.00 85.62 88 MET A C 1
ATOM 723 O O . MET A 1 88 ? -0.922 17.727 -4.990 1.00 85.62 88 MET A O 1
ATOM 727 N N . PRO A 1 89 ? -0.554 19.635 -6.107 1.00 80.56 89 PRO A N 1
ATOM 728 C CA . PRO A 1 89 ? 0.255 20.254 -5.052 1.00 80.56 89 PRO A CA 1
ATOM 729 C C . PRO A 1 89 ? -0.401 20.240 -3.664 1.00 80.56 89 PRO A C 1
ATOM 731 O O . PRO A 1 89 ? 0.289 20.162 -2.654 1.00 80.56 89 PRO A O 1
ATOM 734 N N . GLN A 1 90 ? -1.737 20.253 -3.605 1.00 80.38 90 GLN A N 1
ATOM 735 C CA . GLN A 1 90 ? -2.518 20.189 -2.364 1.00 80.38 90 GLN A CA 1
ATOM 736 C C . GLN A 1 90 ? -2.348 18.863 -1.612 1.00 80.38 90 GLN A C 1
ATOM 738 O O . GLN A 1 90 ? -2.614 18.799 -0.417 1.00 80.38 90 GLN A O 1
ATOM 743 N N . THR A 1 91 ? -1.920 17.806 -2.303 1.00 73.56 91 THR A N 1
ATOM 744 C CA . THR A 1 91 ? -1.629 16.505 -1.689 1.00 73.56 91 THR A CA 1
ATOM 745 C C . THR A 1 91 ? -0.286 16.499 -0.960 1.00 73.56 91 THR A C 1
ATOM 747 O O . THR A 1 91 ? -0.080 15.659 -0.090 1.00 73.56 91 THR A O 1
ATOM 750 N N . GLY A 1 92 ? 0.627 17.420 -1.302 1.00 69.31 92 GLY A N 1
ATOM 751 C CA . GLY A 1 92 ? 2.000 17.431 -0.792 1.00 69.31 92 GLY A CA 1
ATOM 752 C C . GLY A 1 92 ? 2.843 16.219 -1.218 1.00 69.31 92 GLY A C 1
ATOM 753 O O . GLY A 1 92 ? 3.869 15.963 -0.585 1.00 69.31 92 GLY A O 1
ATOM 754 N N . MET A 1 93 ? 2.408 15.471 -2.241 1.00 67.31 93 MET A N 1
ATOM 755 C CA . MET A 1 93 ? 3.050 14.248 -2.739 1.00 67.31 93 MET A CA 1
ATOM 756 C C . MET A 1 93 ? 3.691 14.478 -4.113 1.00 67.31 93 MET A C 1
ATOM 758 O O . MET A 1 93 ? 3.075 15.095 -4.982 1.00 67.31 93 MET A O 1
ATOM 762 N N . ASP A 1 94 ? 4.884 13.922 -4.334 1.00 67.88 94 ASP A N 1
ATOM 763 C CA . ASP A 1 94 ? 5.524 13.848 -5.653 1.00 67.88 94 ASP A CA 1
ATOM 764 C C . ASP A 1 94 ? 5.273 12.459 -6.296 1.00 67.88 94 ASP A C 1
ATOM 766 O O . ASP A 1 94 ? 5.308 11.448 -5.590 1.00 67.88 94 ASP A O 1
ATOM 770 N N . PRO A 1 95 ? 5.020 12.343 -7.615 1.00 68.12 95 PRO A N 1
ATOM 771 C CA . PRO A 1 95 ? 4.984 11.048 -8.312 1.00 68.12 95 PRO A CA 1
ATOM 772 C C . PRO A 1 95 ? 6.261 10.213 -8.166 1.00 68.12 95 PRO A C 1
ATOM 774 O O . PRO A 1 95 ? 6.231 8.992 -8.338 1.00 68.12 95 PRO A O 1
ATOM 777 N N . GLU A 1 96 ? 7.390 10.863 -7.884 1.00 65.38 96 GLU A N 1
ATOM 778 C CA . GLU A 1 96 ? 8.653 10.209 -7.553 1.00 65.38 96 GLU A CA 1
ATOM 779 C C . GLU A 1 96 ? 8.675 9.681 -6.112 1.00 65.38 96 GLU A C 1
ATOM 781 O O . GLU A 1 96 ? 9.442 8.764 -5.822 1.00 65.38 96 GLU A O 1
ATOM 786 N N . ASP A 1 97 ? 7.796 10.182 -5.236 1.00 55.53 97 ASP A N 1
ATOM 787 C CA . ASP A 1 97 ? 7.695 9.796 -3.827 1.00 55.53 97 ASP A CA 1
ATOM 788 C C . ASP A 1 97 ? 6.797 8.574 -3.580 1.00 55.53 97 ASP A C 1
ATOM 790 O O . ASP A 1 97 ? 6.787 8.033 -2.474 1.00 55.53 97 ASP A O 1
ATOM 794 N N . VAL A 1 98 ? 6.035 8.124 -4.583 1.00 55.44 98 VAL A N 1
ATOM 795 C CA . VAL A 1 98 ? 5.084 7.017 -4.427 1.00 55.44 98 VAL A CA 1
ATOM 796 C C . VAL A 1 98 ? 5.051 6.161 -5.688 1.00 55.44 98 VAL A C 1
ATOM 798 O O . VAL A 1 98 ? 4.726 6.625 -6.780 1.00 55.44 98 VAL A O 1
ATOM 801 N N . ARG A 1 99 ? 5.299 4.858 -5.538 1.00 57.12 99 ARG A N 1
ATOM 802 C CA . ARG A 1 99 ? 4.933 3.857 -6.549 1.00 57.12 99 ARG A CA 1
ATOM 803 C C . ARG A 1 99 ? 3.824 2.979 -5.990 1.00 57.12 99 ARG A C 1
ATOM 805 O O . ARG A 1 99 ? 3.952 2.443 -4.893 1.00 57.12 99 ARG A O 1
ATOM 812 N N . SER A 1 100 ? 2.728 2.855 -6.736 1.00 51.72 100 SER A N 1
ATOM 813 C CA . SER A 1 100 ? 1.634 1.948 -6.392 1.00 51.72 100 SER A CA 1
ATOM 814 C C . SER A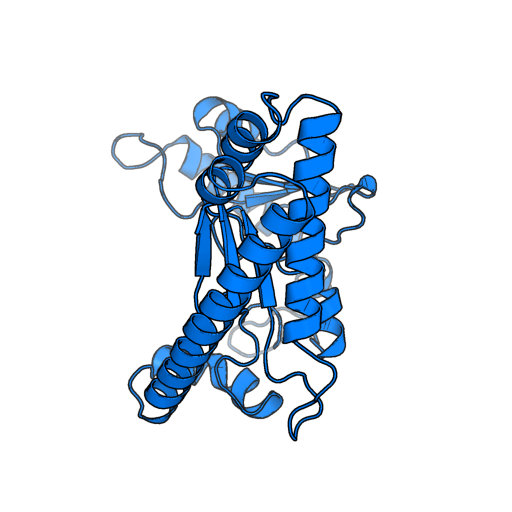 1 100 ? 2.120 0.508 -6.513 1.00 51.72 100 SER A C 1
ATOM 816 O O . SER A 1 100 ? 2.348 0.015 -7.618 1.00 51.72 100 SER A O 1
ATOM 818 N N . MET A 1 101 ? 2.282 -0.170 -5.381 1.00 50.91 101 MET A N 1
ATOM 819 C CA . MET A 1 101 ? 2.674 -1.577 -5.340 1.00 50.91 101 MET A CA 1
ATOM 820 C C . MET A 1 101 ? 1.412 -2.442 -5.270 1.00 50.91 101 MET A C 1
ATOM 822 O O . MET A 1 101 ? 1.086 -3.000 -4.226 1.00 50.91 101 MET A O 1
ATOM 826 N N . CYS A 1 102 ? 0.703 -2.532 -6.401 1.00 54.31 102 CYS A N 1
ATOM 827 C CA . CYS A 1 102 ? -0.626 -3.148 -6.541 1.00 54.31 102 CYS A CA 1
ATOM 828 C C . CYS A 1 102 ? -1.750 -2.369 -5.817 1.00 54.31 102 CYS A C 1
ATOM 830 O O . CYS A 1 102 ? -1.601 -1.182 -5.538 1.00 54.31 102 CYS A O 1
ATOM 832 N N . CYS A 1 103 ? -2.904 -3.022 -5.624 1.00 48.09 103 CYS A N 1
ATOM 833 C CA . CYS A 1 103 ? -4.249 -2.449 -5.495 1.00 48.09 103 CYS A CA 1
ATOM 834 C C . CYS A 1 103 ? -4.364 -1.117 -4.729 1.00 48.09 103 CYS A C 1
ATOM 836 O O . CYS A 1 103 ? -4.940 -0.186 -5.283 1.00 48.09 103 CYS A O 1
ATOM 838 N N . HIS A 1 104 ? -3.820 -0.990 -3.511 1.00 47.09 104 HIS A N 1
ATOM 839 C CA . HIS A 1 104 ? -3.943 0.240 -2.706 1.00 47.09 104 HIS A CA 1
ATOM 840 C C . HIS A 1 104 ? -2.700 0.583 -1.860 1.00 47.09 104 HIS A C 1
ATOM 842 O O . HIS A 1 104 ? -2.696 1.602 -1.163 1.00 47.09 104 HIS A O 1
ATOM 848 N N . LEU A 1 105 ? -1.614 -0.192 -1.972 1.00 44.81 105 LEU A N 1
ATOM 849 C CA . LEU A 1 105 ? -0.405 0.006 -1.178 1.00 44.81 105 LEU A CA 1
ATOM 850 C C . LEU A 1 105 ? 0.376 1.224 -1.685 1.00 44.81 105 LEU A C 1
ATOM 852 O O . LEU A 1 105 ? 0.970 1.208 -2.770 1.00 44.81 105 LEU A O 1
ATOM 856 N N . ARG A 1 106 ? 0.382 2.283 -0.872 1.00 49.88 106 ARG A N 1
ATOM 857 C CA . ARG A 1 106 ? 1.186 3.489 -1.084 1.00 49.88 106 ARG A CA 1
ATOM 858 C C . ARG A 1 106 ? 2.301 3.530 -0.051 1.00 49.88 106 ARG A C 1
ATOM 860 O O . ARG A 1 106 ? 2.045 3.440 1.146 1.00 49.88 106 ARG A O 1
ATOM 867 N N . LEU A 1 107 ? 3.529 3.641 -0.537 1.00 53.38 107 LEU A N 1
ATOM 868 C CA . LEU A 1 107 ? 4.728 3.730 0.287 1.00 53.38 107 LEU A CA 1
ATOM 869 C C . LEU A 1 107 ? 5.186 5.186 0.288 1.00 53.38 107 LEU A C 1
ATOM 871 O O . LEU A 1 107 ? 5.291 5.777 -0.783 1.00 53.38 107 LEU A O 1
ATOM 875 N N . ASP A 1 108 ? 5.423 5.758 1.469 1.00 51.88 108 ASP A N 1
ATOM 876 C CA . ASP A 1 108 ? 6.013 7.092 1.588 1.00 51.88 108 ASP A CA 1
ATOM 877 C C . ASP A 1 108 ? 7.532 6.988 1.405 1.00 51.88 108 ASP A C 1
ATOM 879 O O . ASP A 1 108 ? 8.252 6.434 2.248 1.00 51.88 108 ASP A O 1
ATOM 883 N N . ASN A 1 109 ? 8.035 7.530 0.296 1.00 49.50 109 ASN A N 1
ATOM 884 C CA . ASN A 1 109 ? 9.461 7.536 0.024 1.00 49.50 109 ASN A CA 1
ATOM 885 C C . ASN A 1 109 ? 10.269 8.419 0.980 1.00 49.50 109 ASN A C 1
ATOM 887 O O . ASN A 1 109 ? 11.483 8.288 0.960 1.00 49.50 109 ASN A O 1
ATOM 891 N N . LYS A 1 110 ? 9.688 9.261 1.846 1.00 47.53 110 LYS A N 1
ATOM 892 C CA . LYS A 1 110 ? 10.449 10.030 2.857 1.00 47.53 110 LYS A CA 1
ATOM 893 C C . LYS A 1 110 ? 10.996 9.149 3.981 1.00 47.53 110 LYS A C 1
ATOM 895 O O . LYS A 1 110 ? 12.104 9.379 4.463 1.00 47.53 110 LYS A O 1
ATOM 900 N N . GLU A 1 111 ? 10.281 8.087 4.341 1.00 51.53 111 GLU A N 1
ATOM 901 C CA . GLU A 1 111 ? 10.794 7.063 5.261 1.00 51.53 111 GLU A CA 1
ATOM 902 C C . GLU A 1 111 ? 11.821 6.142 4.569 1.00 51.53 111 GLU A C 1
ATOM 904 O O . GLU A 1 111 ? 12.769 5.662 5.197 1.00 51.53 111 GLU A O 1
ATOM 909 N N . LEU A 1 112 ? 11.715 5.972 3.245 1.00 48.03 112 LEU A N 1
ATOM 910 C CA . LEU A 1 112 ? 12.710 5.269 2.423 1.00 48.03 112 LEU A CA 1
ATOM 911 C C . LEU A 1 112 ? 13.913 6.154 2.030 1.00 48.03 112 LEU A C 1
ATOM 913 O O . LEU A 1 112 ? 15.006 5.633 1.808 1.00 48.03 112 LEU A O 1
ATOM 917 N N . SER A 1 113 ? 13.771 7.482 1.987 1.00 41.19 113 SER A N 1
ATOM 918 C CA . SER A 1 113 ? 14.814 8.431 1.571 1.00 41.19 113 SER A CA 1
ATOM 919 C C . SER A 1 113 ? 15.906 8.538 2.627 1.00 41.19 113 SER A C 1
ATOM 921 O O . SER A 1 113 ? 17.086 8.591 2.274 1.00 41.19 113 SER A O 1
ATOM 923 N N . LYS A 1 114 ? 15.540 8.389 3.912 1.00 46.66 114 LYS A N 1
ATOM 924 C CA . LYS A 1 114 ? 16.474 8.147 5.028 1.00 46.66 114 LYS A CA 1
ATOM 925 C C . LYS A 1 114 ? 17.383 6.934 4.780 1.00 46.66 114 LYS A C 1
ATOM 927 O O . LYS A 1 114 ? 18.471 6.859 5.341 1.00 46.66 114 LYS A O 1
ATOM 932 N N . ARG A 1 115 ? 16.973 5.994 3.916 1.00 46.75 115 ARG A N 1
ATOM 933 C CA . ARG A 1 115 ? 17.740 4.792 3.546 1.00 46.75 115 ARG A CA 1
ATOM 934 C C . ARG A 1 115 ? 18.502 4.909 2.219 1.00 46.75 115 ARG A C 1
ATOM 936 O O . ARG A 1 115 ? 19.184 3.962 1.812 1.00 46.75 115 ARG A O 1
ATOM 943 N N . GLY A 1 116 ? 18.438 6.064 1.558 1.00 35.94 116 GLY A N 1
ATOM 944 C CA . GLY A 1 116 ? 19.115 6.360 0.300 1.00 35.94 116 GLY A CA 1
ATOM 945 C C . GLY A 1 116 ? 18.556 5.572 -0.889 1.00 35.94 116 GLY A C 1
ATOM 946 O O . GLY A 1 116 ? 18.570 4.344 -0.925 1.00 35.94 116 GLY A O 1
ATOM 947 N N . GLY A 1 117 ? 18.149 6.270 -1.936 1.00 36.09 117 GLY A N 1
ATOM 948 C CA . GLY A 1 117 ? 17.772 5.669 -3.208 1.00 36.09 117 GLY A CA 1
ATOM 949 C C . GLY A 1 117 ? 18.251 6.565 -4.328 1.00 36.09 117 GLY A C 1
ATOM 950 O O . GLY A 1 117 ? 17.531 7.446 -4.762 1.00 36.09 117 GLY A O 1
ATOM 951 N N . GLY A 1 118 ? 19.497 6.386 -4.759 1.00 36.09 118 GLY A N 1
ATOM 952 C CA . GLY A 1 118 ? 19.936 6.954 -6.031 1.00 36.09 118 GLY A CA 1
ATOM 953 C C . GLY A 1 118 ? 19.272 6.232 -7.208 1.00 36.09 118 GLY A C 1
ATOM 954 O O . GLY A 1 118 ? 18.823 5.091 -7.048 1.00 36.09 118 GLY A O 1
ATOM 955 N N . LEU A 1 119 ? 19.297 6.914 -8.360 1.00 35.06 119 LEU A N 1
ATOM 956 C CA . LEU A 1 119 ? 18.739 6.659 -9.704 1.00 35.06 119 LEU A CA 1
ATOM 957 C C . LEU A 1 119 ? 18.442 5.207 -10.166 1.00 35.06 119 LEU A C 1
ATOM 959 O O . LEU A 1 119 ? 17.685 5.049 -11.110 1.00 35.06 119 LEU A O 1
ATOM 963 N N . PHE A 1 120 ? 18.961 4.132 -9.550 1.00 35.84 120 PHE A N 1
ATOM 964 C CA . PHE A 1 120 ? 18.854 2.773 -10.117 1.00 35.84 120 PHE A CA 1
ATOM 965 C C . PHE A 1 120 ? 18.658 1.582 -9.159 1.00 35.84 120 PHE A C 1
ATOM 967 O O . PHE A 1 120 ? 18.746 0.452 -9.632 1.00 35.84 120 PHE A O 1
ATOM 974 N N . ASN A 1 121 ? 18.424 1.727 -7.842 1.00 34.44 121 ASN A N 1
ATOM 975 C CA . ASN A 1 121 ? 18.469 0.511 -6.990 1.00 34.44 121 ASN A CA 1
ATOM 976 C C . ASN A 1 121 ? 17.634 0.432 -5.698 1.00 34.44 121 ASN A C 1
ATOM 978 O O . ASN A 1 121 ? 17.800 -0.540 -4.962 1.00 34.44 121 ASN A O 1
ATOM 982 N N . ALA A 1 122 ? 16.746 1.385 -5.391 1.00 39.94 122 ALA A N 1
ATOM 983 C CA . ALA A 1 122 ? 15.941 1.316 -4.156 1.00 39.94 122 ALA A CA 1
ATOM 984 C C . ALA A 1 122 ? 14.420 1.257 -4.370 1.00 39.94 122 ALA A C 1
ATOM 986 O O . ALA A 1 122 ? 13.726 0.653 -3.557 1.00 39.94 122 ALA A O 1
ATOM 987 N N . PHE A 1 123 ? 13.891 1.820 -5.457 1.00 51.78 123 PHE A N 1
ATOM 988 C CA . PHE A 1 123 ? 12.446 2.046 -5.570 1.00 51.78 123 PHE A CA 1
ATOM 989 C C . PHE A 1 123 ? 11.625 0.964 -6.301 1.00 51.78 123 PHE A C 1
ATOM 991 O O . PHE A 1 123 ? 10.480 0.772 -5.907 1.00 51.78 123 PHE A O 1
ATOM 998 N N . PRO A 1 124 ? 12.141 0.187 -7.281 1.00 60.47 124 PRO A N 1
ATOM 999 C CA . PRO A 1 124 ? 11.351 -0.895 -7.887 1.00 60.47 124 PRO A CA 1
ATOM 1000 C C . PRO A 1 124 ? 11.436 -2.234 -7.127 1.00 60.47 124 PRO A C 1
ATOM 1002 O O . PRO A 1 124 ? 10.752 -3.186 -7.487 1.00 60.47 124 PRO A O 1
ATOM 1005 N N . LEU A 1 125 ? 12.278 -2.337 -6.090 1.00 77.62 125 LEU A N 1
ATOM 1006 C CA . LEU A 1 125 ? 12.568 -3.579 -5.354 1.00 77.62 125 LEU A CA 1
ATOM 1007 C C . LEU A 1 125 ? 12.033 -3.528 -3.916 1.00 77.62 125 LEU A C 1
ATOM 1009 O O . LEU A 1 125 ? 12.770 -3.723 -2.944 1.00 77.62 125 LEU A O 1
ATOM 1013 N N . THR A 1 126 ? 10.757 -3.189 -3.792 1.00 79.56 126 THR A N 1
ATOM 1014 C CA . THR A 1 126 ? 10.032 -3.056 -2.523 1.00 79.56 126 THR A CA 1
ATOM 1015 C C . THR A 1 126 ? 8.680 -3.775 -2.620 1.00 79.56 126 THR A C 1
ATOM 1017 O O . THR A 1 126 ? 8.426 -4.502 -3.577 1.00 79.56 126 THR A O 1
ATOM 1020 N N . GLY A 1 127 ? 7.817 -3.615 -1.625 1.00 83.00 127 GLY A N 1
ATOM 1021 C CA . GLY A 1 127 ? 6.512 -4.260 -1.523 1.00 83.00 127 GLY A CA 1
ATOM 1022 C C . GLY A 1 127 ? 6.185 -4.561 -0.066 1.00 83.00 127 GLY A C 1
ATOM 1023 O O . GLY A 1 127 ? 6.805 -3.999 0.835 1.00 83.00 127 GLY A O 1
ATOM 1024 N N . SER A 1 128 ? 5.254 -5.480 0.172 1.00 88.19 128 SER A N 1
ATOM 1025 C CA . SER A 1 128 ? 4.941 -5.980 1.513 1.00 88.19 128 SER A CA 1
ATOM 1026 C C . SER A 1 128 ? 5.257 -7.471 1.621 1.00 88.19 128 SER A C 1
ATOM 1028 O O . SER A 1 128 ? 4.905 -8.256 0.741 1.00 88.19 128 SER A O 1
ATOM 1030 N N . VAL A 1 129 ? 5.924 -7.881 2.703 1.00 93.19 129 VAL A N 1
ATOM 1031 C CA . VAL A 1 129 ? 6.160 -9.307 3.011 1.00 93.19 129 VAL A CA 1
ATOM 1032 C C . VAL A 1 129 ? 4.848 -9.991 3.415 1.00 93.19 129 VAL A C 1
ATOM 1034 O O . VAL A 1 129 ? 4.643 -11.197 3.218 1.00 93.19 129 VAL A O 1
ATOM 1037 N N . GLY A 1 130 ? 3.930 -9.231 4.001 1.00 93.25 130 GLY A N 1
ATOM 1038 C CA . GLY A 1 130 ? 2.635 -9.720 4.427 1.00 93.25 130 GLY A CA 1
ATOM 1039 C C . GLY A 1 130 ? 1.783 -8.624 5.041 1.00 93.25 130 GLY A C 1
ATOM 1040 O O . GLY A 1 130 ? 2.295 -7.633 5.557 1.00 93.25 130 GLY A O 1
ATOM 1041 N N . VAL A 1 131 ? 0.479 -8.874 5.009 1.00 95.50 131 VAL A N 1
ATOM 1042 C CA . VAL A 1 131 ? -0.547 -8.031 5.612 1.00 95.50 131 VAL A CA 1
ATOM 1043 C C . VAL A 1 131 ? -1.253 -8.848 6.690 1.00 95.50 131 VAL A C 1
ATOM 1045 O O . VAL A 1 131 ? -1.614 -10.002 6.447 1.00 95.50 131 VAL A O 1
ATOM 1048 N N . VAL A 1 132 ? -1.441 -8.267 7.873 1.00 98.00 132 VAL A N 1
ATOM 1049 C CA . VAL A 1 132 ? -2.357 -8.791 8.896 1.00 98.00 132 VAL A CA 1
ATOM 1050 C C . VAL A 1 132 ? -3.444 -7.751 9.116 1.00 98.00 132 VAL A C 1
ATOM 1052 O O . VAL A 1 132 ? -3.151 -6.644 9.561 1.00 98.00 132 VAL A O 1
ATOM 1055 N N . THR A 1 133 ? -4.686 -8.099 8.779 1.00 98.19 133 THR A N 1
ATOM 1056 C CA . THR A 1 133 ? -5.818 -7.166 8.814 1.00 98.19 133 THR A CA 1
ATOM 1057 C C . THR A 1 133 ? -6.577 -7.250 10.131 1.00 98.19 133 THR A C 1
ATOM 1059 O O . THR A 1 133 ? -7.038 -8.318 10.536 1.00 98.19 133 THR A O 1
ATOM 1062 N N . ILE A 1 134 ? -6.736 -6.101 10.780 1.00 98.44 134 ILE A N 1
ATOM 1063 C CA . ILE A 1 134 ? -7.465 -5.935 12.033 1.00 98.44 134 ILE A CA 1
ATOM 1064 C C . ILE A 1 134 ? -8.927 -5.600 11.726 1.00 98.44 134 ILE A C 1
ATOM 1066 O O . ILE A 1 134 ? -9.233 -4.675 10.972 1.00 98.44 134 ILE A O 1
ATOM 1070 N N . ASN A 1 135 ? -9.840 -6.365 12.327 1.00 98.44 135 ASN A N 1
ATOM 1071 C CA . ASN A 1 135 ? -11.279 -6.148 12.224 1.00 98.44 135 ASN A CA 1
ATOM 1072 C C . ASN A 1 135 ? -11.718 -5.064 13.221 1.00 98.44 135 ASN A C 1
ATOM 1074 O O . ASN A 1 135 ? -11.981 -5.364 14.388 1.00 98.44 135 ASN A O 1
ATOM 1078 N N . LEU A 1 136 ? -11.813 -3.818 12.752 1.00 98.62 136 LEU A N 1
ATOM 1079 C CA . LEU A 1 136 ? -12.190 -2.673 13.583 1.00 98.62 136 LEU A CA 1
ATOM 1080 C C . LEU A 1 136 ? -13.652 -2.750 14.033 1.00 98.62 136 LEU A C 1
ATOM 1082 O O . LEU A 1 136 ? -13.964 -2.367 15.158 1.00 98.62 136 LEU A O 1
ATOM 1086 N N . ALA A 1 137 ? -14.539 -3.314 13.207 1.00 98.44 137 ALA A N 1
ATOM 1087 C CA . ALA A 1 137 ? -15.954 -3.471 13.546 1.00 98.44 137 ALA A CA 1
ATOM 1088 C C . ALA A 1 137 ? -16.145 -4.274 14.842 1.00 98.44 137 ALA A C 1
ATOM 1090 O O . ALA A 1 137 ? -16.964 -3.916 15.691 1.00 98.44 137 ALA A O 1
ATOM 1091 N N . ARG A 1 138 ? -15.348 -5.338 15.018 1.00 98.44 138 ARG A N 1
ATOM 1092 C CA . ARG A 1 138 ? -15.336 -6.147 16.242 1.00 98.44 138 ARG A CA 1
ATOM 1093 C C . ARG A 1 138 ? -14.809 -5.370 17.446 1.00 98.44 138 ARG A C 1
ATOM 1095 O O . ARG A 1 138 ? -15.327 -5.569 18.540 1.00 98.44 138 ARG A O 1
ATOM 1102 N N . ILE A 1 139 ? -13.797 -4.523 17.261 1.00 98.62 139 ILE A N 1
ATOM 1103 C CA . ILE A 1 139 ? -13.284 -3.669 18.340 1.00 98.62 139 ILE A CA 1
ATOM 1104 C C . ILE A 1 139 ? -14.394 -2.719 18.784 1.00 98.62 139 ILE A C 1
ATOM 1106 O O . ILE A 1 139 ? -14.746 -2.726 19.960 1.00 98.62 139 ILE A O 1
ATOM 1110 N N . GLY A 1 140 ? -15.030 -2.011 17.846 1.00 98.25 140 GLY A N 1
ATOM 1111 C CA . GLY A 1 140 ? -16.135 -1.104 18.158 1.00 98.25 140 GLY A CA 1
ATOM 1112 C C . GLY A 1 140 ? -17.302 -1.783 18.885 1.00 98.25 140 GLY A C 1
ATOM 1113 O O . GLY A 1 140 ? -17.868 -1.197 19.793 1.00 98.25 140 GLY A O 1
ATOM 1114 N N . TYR A 1 141 ? -17.615 -3.041 18.554 1.00 98.44 141 TYR A N 1
ATOM 1115 C CA . TYR A 1 141 ? -18.667 -3.815 19.231 1.00 98.44 141 TYR A CA 1
ATOM 1116 C C . TYR A 1 141 ? -18.324 -4.235 20.666 1.00 98.44 141 TYR A C 1
ATOM 1118 O O . TYR A 1 141 ? -19.211 -4.359 21.504 1.00 98.44 141 TYR A O 1
ATOM 1126 N N . LEU A 1 142 ? -17.052 -4.529 20.943 1.00 98.44 142 LEU A N 1
ATOM 1127 C CA . LEU A 1 142 ? -16.628 -5.050 22.246 1.00 98.44 142 LEU A CA 1
ATOM 1128 C C . LEU A 1 142 ? -16.217 -3.956 23.233 1.00 98.44 142 LEU A C 1
ATOM 1130 O O . LEU A 1 142 ? -16.146 -4.242 24.428 1.00 98.44 142 LEU A O 1
ATOM 1134 N N . SER A 1 143 ? -15.915 -2.759 22.735 1.00 98.31 143 SER A N 1
ATOM 1135 C CA . SER A 1 143 ? -15.340 -1.677 23.532 1.00 98.31 143 SER A CA 1
ATOM 1136 C C . SER A 1 143 ? -16.412 -0.918 24.297 1.00 98.31 143 SER A C 1
ATOM 1138 O O . SER A 1 143 ? -17.490 -0.650 23.769 1.00 98.31 143 SER A O 1
ATOM 1140 N N . LYS A 1 144 ? -16.112 -0.562 25.545 1.00 96.44 144 LYS A N 1
ATOM 1141 C CA . LYS A 1 144 ? -17.038 0.187 26.414 1.00 96.44 144 LYS A CA 1
ATOM 1142 C C . LYS A 1 144 ? -16.804 1.690 26.387 1.00 96.44 144 LYS A C 1
ATOM 1144 O O . LYS A 1 144 ? -17.744 2.464 26.544 1.00 96.44 144 LYS A O 1
ATOM 1149 N N . ASP A 1 145 ? -15.550 2.073 26.223 1.00 97.94 145 ASP A N 1
ATOM 1150 C CA . ASP A 1 145 ? -15.059 3.440 26.219 1.00 97.94 145 ASP A CA 1
ATOM 1151 C C . ASP A 1 145 ? -13.799 3.525 25.345 1.00 97.94 145 ASP A C 1
ATOM 1153 O O . ASP A 1 145 ? -13.370 2.535 24.741 1.00 97.94 145 ASP A O 1
ATOM 1157 N N . ASP A 1 146 ? -13.263 4.737 25.211 1.00 97.25 146 ASP A N 1
ATOM 1158 C CA . ASP A 1 146 ? -12.122 5.009 24.339 1.00 97.25 146 ASP A CA 1
ATOM 1159 C C . ASP A 1 146 ? -10.865 4.251 24.793 1.00 97.25 146 ASP A C 1
ATOM 1161 O O . ASP A 1 146 ? -10.123 3.752 23.947 1.00 97.25 146 ASP A O 1
ATOM 1165 N N . ASP A 1 147 ? -10.641 4.125 26.103 1.00 98.06 147 ASP A N 1
ATOM 1166 C CA . ASP A 1 147 ? -9.456 3.454 26.641 1.00 98.06 147 ASP A CA 1
ATOM 1167 C C . ASP A 1 147 ? -9.491 1.954 26.297 1.00 98.06 147 ASP A C 1
ATOM 1169 O O . ASP A 1 147 ? -8.532 1.441 25.718 1.00 98.06 147 ASP A O 1
ATOM 1173 N N . ASP A 1 148 ? -10.625 1.276 26.524 1.00 98.38 148 ASP A N 1
ATOM 1174 C CA . ASP A 1 148 ? -10.832 -0.135 26.144 1.00 98.38 148 ASP A CA 1
ATOM 1175 C C . ASP A 1 148 ? -10.728 -0.334 24.617 1.00 98.38 148 ASP A C 1
ATOM 1177 O O . ASP A 1 148 ? -10.190 -1.339 24.145 1.00 98.38 148 ASP A O 1
ATOM 1181 N N . TYR A 1 149 ? -11.184 0.635 23.814 1.00 98.69 149 TYR A N 1
ATOM 1182 C CA . TYR A 1 149 ? -11.062 0.584 22.352 1.00 98.69 149 TYR A CA 1
ATOM 1183 C C . TYR A 1 149 ? -9.600 0.576 21.890 1.00 98.69 149 TYR A C 1
ATOM 1185 O O . TYR A 1 149 ? -9.200 -0.275 21.084 1.00 98.69 149 TYR A O 1
ATOM 1193 N N . PHE A 1 150 ? -8.794 1.518 22.385 1.00 98.62 150 PHE A N 1
ATOM 1194 C CA . PHE A 1 150 ? -7.398 1.652 21.969 1.00 98.62 150 PHE A CA 1
ATOM 1195 C C . PHE A 1 150 ? -6.486 0.600 22.609 1.00 98.62 150 PHE A C 1
ATOM 1197 O O . PHE A 1 150 ? -5.548 0.154 21.947 1.00 98.62 150 PHE A O 1
ATOM 1204 N N . GLU A 1 151 ? -6.793 0.126 23.820 1.00 98.62 151 GLU A N 1
ATOM 1205 C CA . GLU A 1 151 ? -6.111 -1.019 24.435 1.00 98.62 151 GLU A CA 1
ATOM 1206 C C . GLU A 1 151 ? -6.279 -2.276 23.567 1.00 98.62 151 GLU A C 1
ATOM 1208 O O . GLU A 1 151 ? -5.293 -2.872 23.129 1.00 98.62 151 GLU A O 1
ATOM 1213 N N . ARG A 1 152 ? -7.519 -2.615 23.184 1.00 98.56 152 ARG A N 1
ATOM 1214 C CA . ARG A 1 152 ? -7.804 -3.758 22.295 1.00 98.56 152 ARG A CA 1
ATOM 1215 C C . ARG A 1 152 ? -7.116 -3.646 20.943 1.00 98.56 152 ARG A C 1
ATOM 1217 O O . ARG A 1 152 ? -6.652 -4.651 20.397 1.00 98.56 152 ARG A O 1
ATOM 1224 N N . LEU A 1 153 ? -7.108 -2.447 20.362 1.00 98.69 153 LEU A N 1
ATOM 1225 C CA . LEU A 1 153 ? -6.431 -2.202 19.094 1.00 98.69 153 LEU A CA 1
ATOM 1226 C C . LEU A 1 153 ? -4.920 -2.417 19.235 1.00 98.69 153 LEU A C 1
ATOM 1228 O O . LEU A 1 153 ? -4.334 -3.106 18.400 1.00 98.69 153 LEU A O 1
ATOM 1232 N N . GLY A 1 154 ? -4.314 -1.890 20.302 1.00 98.56 154 GLY A N 1
ATOM 1233 C CA . GLY A 1 154 ? -2.901 -2.078 20.629 1.00 98.56 154 GLY A CA 1
ATOM 1234 C C . GLY A 1 154 ? -2.523 -3.551 20.789 1.00 98.56 154 GLY A C 1
ATOM 1235 O O . GLY A 1 154 ? -1.595 -4.015 20.123 1.00 98.56 154 GLY A O 1
ATOM 1236 N N . ASP A 1 155 ? -3.296 -4.307 21.568 1.00 98.50 155 ASP A N 1
ATOM 1237 C CA . ASP A 1 155 ? -3.083 -5.744 21.782 1.00 98.50 155 ASP A CA 1
ATOM 1238 C C . ASP A 1 155 ? -3.111 -6.534 20.465 1.00 98.50 155 ASP A C 1
ATOM 1240 O O . ASP A 1 155 ? -2.261 -7.389 20.193 1.00 98.50 155 ASP A O 1
ATOM 1244 N N . LEU A 1 156 ? -4.087 -6.238 19.600 1.00 98.69 156 LEU A N 1
ATOM 1245 C CA . LEU A 1 156 ? -4.195 -6.881 18.291 1.00 98.69 156 LEU A CA 1
ATOM 1246 C C . LEU A 1 156 ? -3.037 -6.492 17.366 1.00 98.69 156 LEU A C 1
ATOM 1248 O O . LEU A 1 156 ? -2.554 -7.341 16.610 1.00 98.69 156 LEU A O 1
ATOM 1252 N N . MET A 1 157 ? -2.564 -5.246 17.432 1.00 98.50 157 MET A N 1
ATOM 1253 C CA . MET A 1 157 ? -1.379 -4.804 16.699 1.00 98.50 157 MET A CA 1
ATOM 1254 C C . MET A 1 157 ? -0.100 -5.499 17.187 1.00 98.50 157 MET A C 1
ATOM 1256 O O . MET A 1 157 ? 0.721 -5.891 16.355 1.00 98.50 157 MET A O 1
ATOM 1260 N N . ASP A 1 158 ? 0.048 -5.754 18.489 1.00 98.50 158 ASP A N 1
ATOM 1261 C CA . ASP A 1 158 ? 1.197 -6.479 19.051 1.00 98.50 158 ASP A CA 1
ATOM 1262 C C . ASP A 1 158 ? 1.236 -7.940 18.565 1.00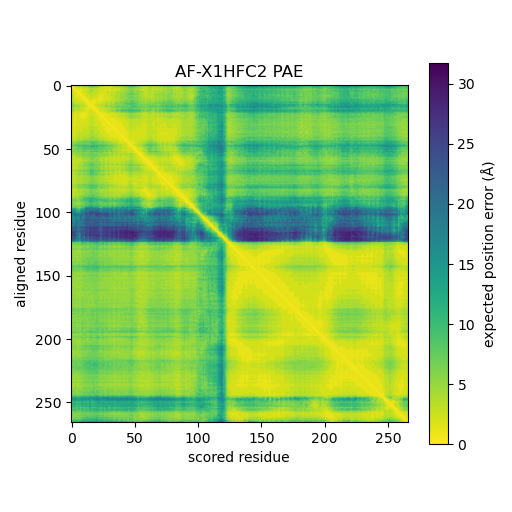 98.50 158 ASP A C 1
ATOM 1264 O O . ASP A 1 158 ? 2.287 -8.465 18.162 1.00 98.50 158 ASP A O 1
ATOM 1268 N N . ILE A 1 159 ? 0.070 -8.591 18.514 1.00 98.44 159 ILE A N 1
ATOM 1269 C CA . ILE A 1 159 ? -0.084 -9.935 17.939 1.00 98.44 159 ILE A CA 1
ATOM 1270 C C . ILE A 1 159 ? 0.235 -9.914 16.437 1.00 98.44 159 ILE A C 1
ATOM 1272 O O . ILE A 1 159 ? 0.992 -10.759 15.942 1.00 98.44 159 ILE A O 1
ATOM 1276 N N . ALA A 1 160 ? -0.305 -8.938 15.701 1.00 98.19 160 ALA A N 1
ATOM 1277 C CA . ALA A 1 160 ? -0.064 -8.781 14.271 1.00 98.19 160 ALA A CA 1
ATOM 1278 C C . ALA A 1 160 ? 1.425 -8.563 13.962 1.00 98.19 160 ALA A C 1
ATOM 1280 O O . ALA A 1 160 ? 1.963 -9.216 13.064 1.00 98.19 160 ALA A O 1
ATOM 1281 N N . LYS A 1 161 ? 2.120 -7.734 14.751 1.00 97.56 161 LYS A N 1
ATOM 1282 C CA . LYS A 1 161 ? 3.567 -7.503 14.641 1.00 97.56 161 LYS A CA 1
ATOM 1283 C C . LYS A 1 161 ? 4.333 -8.815 14.762 1.00 97.56 161 LYS A C 1
ATOM 1285 O O . LYS A 1 161 ? 5.175 -9.119 13.918 1.00 97.56 161 LYS A O 1
ATOM 1290 N N . SER A 1 162 ? 4.022 -9.610 15.784 1.00 97.94 162 SER A N 1
ATOM 1291 C CA . SER A 1 162 ? 4.680 -10.897 16.023 1.00 97.94 162 SER A CA 1
ATOM 1292 C C . SER A 1 162 ? 4.466 -11.864 14.853 1.00 97.94 162 SER A C 1
ATOM 1294 O O . SER A 1 162 ? 5.427 -12.459 14.364 1.00 97.94 162 SER A O 1
ATOM 1296 N N . SER A 1 163 ? 3.240 -11.955 14.328 1.00 98.12 163 SER A N 1
ATOM 1297 C CA . SER A 1 163 ? 2.922 -12.750 13.132 1.00 98.12 163 SER A CA 1
ATOM 1298 C C . SER A 1 163 ? 3.733 -12.310 11.901 1.00 98.12 163 SER A C 1
ATOM 1300 O O . SER A 1 163 ? 4.370 -13.131 11.231 1.00 98.12 163 SER A O 1
ATOM 1302 N N . LEU A 1 164 ? 3.786 -11.001 11.638 1.00 97.69 164 LEU A N 1
ATOM 1303 C CA . LEU A 1 164 ? 4.523 -10.413 10.517 1.00 97.69 164 LEU A CA 1
ATOM 1304 C C . LEU A 1 164 ? 6.037 -10.657 10.622 1.00 97.69 164 LEU A C 1
ATOM 1306 O O . LEU A 1 164 ? 6.668 -11.045 9.635 1.00 97.69 164 LEU A O 1
ATOM 1310 N N . LEU A 1 165 ? 6.621 -10.496 11.812 1.00 96.75 165 LEU A N 1
ATOM 1311 C CA . LEU A 1 165 ? 8.046 -10.741 12.054 1.00 96.75 165 LEU A CA 1
ATOM 1312 C C . LEU A 1 165 ? 8.414 -12.221 11.894 1.00 96.75 165 LEU A C 1
ATOM 1314 O O . LEU A 1 165 ? 9.429 -12.536 11.266 1.00 96.75 165 LEU A O 1
ATOM 1318 N N . ILE A 1 166 ? 7.574 -13.136 12.391 1.00 97.81 166 ILE A N 1
ATOM 1319 C CA . ILE A 1 166 ? 7.753 -14.582 12.190 1.00 97.81 166 ILE A CA 1
ATOM 1320 C C . ILE A 1 166 ? 7.755 -14.905 10.692 1.00 97.81 166 ILE A C 1
ATOM 1322 O O . ILE A 1 166 ? 8.657 -15.599 10.211 1.00 97.81 166 ILE A O 1
ATOM 1326 N N . LYS A 1 167 ? 6.797 -14.355 9.934 1.00 97.62 167 LYS A N 1
ATOM 1327 C CA . LYS A 1 167 ? 6.725 -14.545 8.480 1.00 97.62 167 LYS A CA 1
ATOM 1328 C C . LYS A 1 167 ? 7.971 -14.006 7.777 1.00 97.62 167 LYS A C 1
ATOM 1330 O O . LYS A 1 167 ? 8.559 -14.723 6.968 1.00 97.62 167 LYS A O 1
ATOM 1335 N N . LYS A 1 168 ? 8.415 -12.787 8.103 1.00 96.19 168 LYS A N 1
ATOM 1336 C CA . LYS A 1 168 ? 9.628 -12.188 7.519 1.00 96.19 168 LYS A CA 1
ATOM 1337 C C . LYS A 1 168 ? 10.858 -13.049 7.772 1.00 96.19 168 LYS A C 1
ATOM 1339 O O . LYS A 1 168 ? 11.594 -13.343 6.831 1.00 96.19 168 LYS A O 1
ATOM 1344 N N . LYS A 1 169 ? 11.044 -13.523 9.007 1.00 97.00 169 LYS A N 1
ATOM 1345 C CA . LYS A 1 169 ? 12.147 -14.425 9.363 1.00 97.00 169 LYS A CA 1
ATOM 1346 C C . LYS A 1 169 ? 12.113 -15.720 8.548 1.00 97.00 169 LYS A C 1
ATOM 1348 O O . LYS A 1 169 ? 13.153 -16.150 8.051 1.00 97.00 169 LYS A O 1
ATOM 1353 N N . ALA A 1 170 ? 10.935 -16.324 8.385 1.00 97.62 170 ALA A N 1
ATOM 1354 C CA . ALA A 1 170 ? 10.773 -17.542 7.595 1.00 97.62 170 ALA A CA 1
ATOM 1355 C C . ALA A 1 170 ? 11.121 -17.313 6.116 1.00 97.62 170 ALA A C 1
ATOM 1357 O O . ALA A 1 170 ? 11.938 -18.042 5.557 1.00 97.62 170 ALA A O 1
ATOM 1358 N N . VAL A 1 171 ? 10.566 -16.266 5.496 1.00 97.19 171 VAL A N 1
ATOM 1359 C CA . VAL A 1 171 ? 10.807 -15.937 4.082 1.00 97.19 171 VAL A CA 1
ATOM 1360 C C . VAL A 1 171 ? 12.283 -15.604 3.827 1.00 97.19 171 VAL A C 1
ATOM 1362 O O . VAL A 1 171 ? 12.861 -16.090 2.852 1.00 97.19 171 VAL A O 1
ATOM 1365 N N . GLU A 1 172 ? 12.934 -14.857 4.721 1.00 96.62 172 GLU A N 1
ATOM 1366 C CA . GLU A 1 172 ? 14.374 -14.579 4.651 1.00 96.62 172 GLU A CA 1
ATOM 1367 C C . GLU A 1 172 ? 15.200 -15.877 4.741 1.00 96.62 172 GLU A C 1
ATOM 1369 O O . GLU A 1 172 ? 16.097 -16.102 3.925 1.00 96.62 172 GLU A O 1
ATOM 1374 N N . GLY A 1 173 ? 14.865 -16.771 5.679 1.00 97.69 173 GLY A N 1
ATOM 1375 C CA . GLY A 1 173 ? 15.517 -18.076 5.834 1.00 97.69 173 GLY A CA 1
ATOM 1376 C C . GLY A 1 173 ? 15.369 -18.970 4.601 1.00 97.69 173 GLY A C 1
ATOM 1377 O O . GLY A 1 173 ? 16.356 -19.502 4.096 1.00 97.69 173 GLY A O 1
ATOM 1378 N N . TYR A 1 174 ? 14.159 -19.076 4.054 1.00 97.94 174 TYR A N 1
ATOM 1379 C CA . TYR A 1 174 ? 13.884 -19.816 2.820 1.00 97.94 174 TYR A CA 1
ATOM 1380 C C . TYR A 1 174 ? 14.608 -19.228 1.604 1.00 97.94 174 TYR A C 1
ATOM 1382 O O . TYR A 1 174 ? 15.093 -19.972 0.752 1.00 97.94 174 TYR A O 1
ATOM 1390 N N . THR A 1 175 ? 14.734 -17.900 1.534 1.00 97.56 175 THR A N 1
ATOM 1391 C CA . THR A 1 175 ? 15.485 -17.227 0.463 1.00 97.56 175 THR A CA 1
ATOM 1392 C C . THR A 1 175 ? 16.967 -17.590 0.539 1.00 97.56 175 THR A C 1
ATOM 1394 O O . THR A 1 175 ? 17.559 -17.961 -0.473 1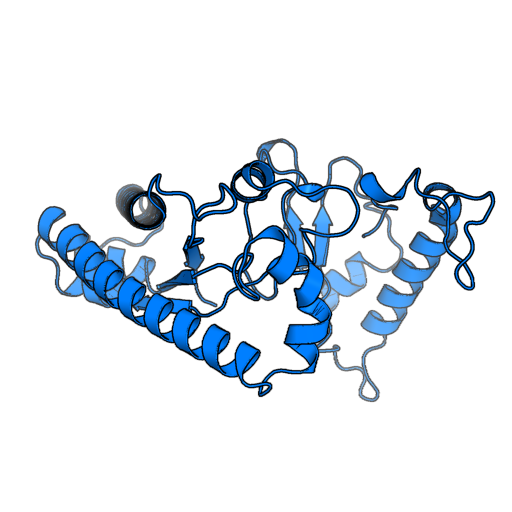.00 97.56 175 THR A O 1
ATOM 1397 N N . LYS A 1 176 ? 17.554 -17.583 1.745 1.00 96.31 176 LYS A N 1
ATOM 1398 C CA . LYS A 1 176 ? 18.941 -18.020 1.989 1.00 96.31 176 LYS A CA 1
ATOM 1399 C C . LYS A 1 176 ? 19.157 -19.509 1.700 1.00 96.31 176 LYS A C 1
ATOM 1401 O O . LYS A 1 176 ? 20.224 -19.876 1.221 1.00 96.31 176 LYS A O 1
ATOM 1406 N N . ALA A 1 177 ? 18.145 -20.344 1.933 1.00 97.50 177 ALA A N 1
ATOM 1407 C CA . ALA A 1 177 ? 18.164 -21.772 1.609 1.00 97.50 177 ALA A CA 1
ATOM 1408 C C . ALA A 1 177 ? 17.967 -22.076 0.108 1.00 97.50 177 ALA A C 1
ATOM 1410 O O . ALA A 1 177 ? 17.993 -23.238 -0.287 1.00 97.50 177 ALA A O 1
ATOM 1411 N N . GLY A 1 178 ? 17.766 -21.055 -0.735 1.00 96.38 178 GLY A N 1
ATOM 1412 C CA . GLY A 1 178 ? 17.640 -21.217 -2.185 1.00 96.38 178 GLY A CA 1
ATOM 1413 C C . GLY A 1 178 ? 16.229 -21.537 -2.686 1.00 96.38 178 GLY A C 1
ATOM 1414 O O . GLY A 1 178 ? 16.076 -21.849 -3.863 1.00 96.38 178 GLY A O 1
ATOM 1415 N N . LEU A 1 179 ? 15.192 -21.422 -1.846 1.00 97.44 179 LEU A N 1
ATOM 1416 C CA . LEU A 1 179 ? 13.801 -21.693 -2.246 1.00 97.44 179 LEU A CA 1
ATOM 1417 C C . LEU A 1 179 ? 13.166 -20.562 -3.074 1.00 97.44 179 LEU A C 1
ATOM 1419 O O . LEU A 1 179 ? 12.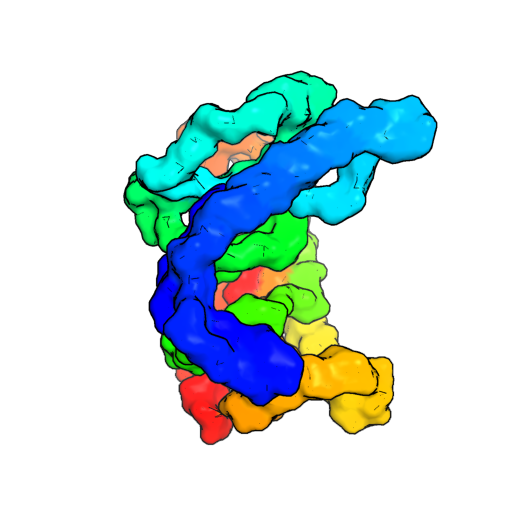155 -20.781 -3.735 1.00 97.44 179 LEU A O 1
ATOM 1423 N N . TYR A 1 180 ? 13.775 -19.371 -3.087 1.00 96.31 180 TYR A N 1
ATOM 1424 C CA . TYR A 1 180 ? 13.329 -18.218 -3.882 1.00 96.31 180 TYR A CA 1
ATOM 1425 C C . TYR A 1 180 ? 14.436 -17.716 -4.827 1.00 96.31 180 TYR A C 1
ATOM 1427 O O . TYR A 1 180 ? 14.897 -16.583 -4.682 1.00 96.31 180 TYR A O 1
ATOM 1435 N N . PRO A 1 181 ? 14.903 -18.524 -5.799 1.00 95.12 181 PRO A N 1
ATOM 1436 C CA . PRO A 1 181 ? 16.092 -18.203 -6.595 1.00 95.12 181 PRO A CA 1
ATOM 1437 C C . PRO A 1 181 ? 15.911 -16.964 -7.485 1.00 95.12 181 PRO A C 1
ATOM 1439 O O . PRO A 1 181 ? 16.844 -16.169 -7.636 1.00 95.12 181 PRO A O 1
ATOM 1442 N N . TYR A 1 182 ? 14.710 -16.760 -8.037 1.00 95.00 182 TYR A N 1
ATOM 1443 C CA . TYR A 1 182 ? 14.393 -15.580 -8.846 1.00 95.00 182 TYR A CA 1
ATOM 1444 C C . TYR A 1 182 ? 14.426 -14.304 -7.994 1.00 95.00 182 TYR A C 1
ATOM 1446 O O . TYR A 1 182 ? 15.206 -13.393 -8.275 1.00 95.00 182 TYR A O 1
ATOM 1454 N N . SER A 1 183 ? 13.668 -14.276 -6.893 1.00 94.25 183 SER A N 1
ATOM 1455 C CA . SER A 1 183 ? 13.639 -13.133 -5.975 1.00 94.25 183 SER A CA 1
ATOM 1456 C C . SER A 1 183 ? 15.013 -12.859 -5.375 1.00 94.25 183 SER A C 1
ATOM 1458 O O . SER A 1 183 ? 15.449 -11.716 -5.377 1.00 94.25 183 SER A O 1
ATOM 1460 N N . ALA A 1 184 ? 15.744 -13.893 -4.946 1.00 95.12 184 ALA A N 1
ATOM 1461 C CA . ALA A 1 184 ? 17.101 -13.745 -4.428 1.00 95.12 184 ALA A CA 1
ATOM 1462 C C . ALA A 1 184 ? 18.012 -13.044 -5.442 1.00 95.12 184 ALA A C 1
ATOM 1464 O O . ALA A 1 184 ? 18.736 -12.128 -5.070 1.00 95.1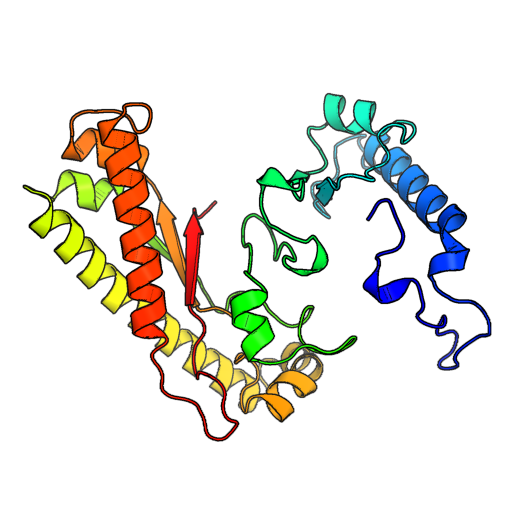2 184 ALA A O 1
ATOM 1465 N N . THR A 1 185 ? 17.941 -13.430 -6.722 1.00 94.00 185 THR A N 1
ATOM 1466 C CA . THR A 1 185 ? 18.741 -12.853 -7.815 1.00 94.00 185 THR A CA 1
ATOM 1467 C C . THR A 1 185 ? 18.447 -11.369 -8.023 1.00 94.00 185 THR A C 1
ATOM 1469 O O . THR A 1 185 ? 19.390 -10.576 -8.129 1.00 94.00 185 THR A O 1
ATOM 1472 N N . ILE A 1 186 ? 17.163 -11.008 -8.066 1.00 91.12 186 ILE A N 1
ATOM 1473 C CA . ILE A 1 186 ? 16.686 -9.635 -8.263 1.00 91.12 186 ILE A CA 1
ATOM 1474 C C . ILE A 1 186 ? 16.983 -8.766 -7.031 1.00 91.12 186 ILE A C 1
ATOM 1476 O O . ILE A 1 186 ? 17.426 -7.632 -7.170 1.00 91.12 186 ILE A O 1
ATOM 1480 N N . LEU A 1 187 ? 16.843 -9.319 -5.823 1.00 92.69 187 LEU A N 1
ATOM 1481 C CA . LEU A 1 187 ? 17.048 -8.628 -4.546 1.00 92.69 187 LEU A CA 1
ATOM 1482 C C . LEU A 1 187 ? 18.513 -8.629 -4.070 1.00 92.69 187 LEU A C 1
ATOM 1484 O O . LEU A 1 187 ? 18.805 -8.137 -2.981 1.00 92.69 187 LEU A O 1
ATOM 1488 N N . ARG A 1 188 ? 19.474 -9.118 -4.870 1.00 92.56 188 ARG A N 1
ATOM 1489 C CA . ARG A 1 188 ? 20.912 -9.054 -4.526 1.00 92.56 188 ARG A CA 1
ATOM 1490 C C . ARG A 1 188 ? 21.403 -7.642 -4.178 1.00 92.56 188 ARG A C 1
ATOM 1492 O O . ARG A 1 188 ? 22.181 -7.538 -3.227 1.00 92.56 188 ARG A O 1
ATOM 1499 N N . PRO A 1 189 ? 21.006 -6.565 -4.889 1.00 88.81 189 PRO A N 1
ATOM 1500 C CA . PRO A 1 189 ? 21.398 -5.209 -4.510 1.00 88.81 189 PRO A CA 1
ATOM 1501 C C . PRO A 1 189 ? 20.887 -4.826 -3.114 1.00 88.81 189 PRO A C 1
ATOM 1503 O O . PRO A 1 189 ? 21.650 -4.284 -2.317 1.00 88.81 189 PRO A O 1
ATOM 1506 N N . ILE A 1 190 ? 19.642 -5.195 -2.792 1.00 88.25 190 ILE A N 1
ATOM 1507 C CA . ILE A 1 190 ? 19.012 -4.970 -1.483 1.00 88.25 190 ILE A CA 1
ATOM 1508 C C . ILE A 1 190 ? 19.761 -5.735 -0.390 1.00 88.25 190 ILE A C 1
ATOM 1510 O O . ILE A 1 190 ? 20.192 -5.130 0.588 1.00 88.25 190 ILE A O 1
ATOM 1514 N N . MET A 1 191 ? 20.027 -7.027 -0.598 1.00 90.88 191 MET A N 1
ATOM 1515 C CA . MET A 1 191 ? 20.805 -7.854 0.331 1.00 90.88 191 MET A CA 1
ATOM 1516 C C . MET A 1 191 ? 22.191 -7.260 0.615 1.00 90.88 191 MET A C 1
ATOM 1518 O O . MET A 1 191 ? 22.596 -7.150 1.770 1.00 90.88 191 MET A O 1
ATOM 1522 N N . ARG A 1 192 ? 22.923 -6.835 -0.425 1.00 90.19 192 ARG A N 1
ATOM 1523 C CA . ARG A 1 192 ? 24.259 -6.228 -0.270 1.00 90.19 192 ARG A CA 1
ATOM 1524 C C . ARG A 1 192 ? 24.217 -4.925 0.521 1.00 90.19 192 ARG A C 1
ATOM 1526 O O . ARG A 1 192 ? 25.125 -4.668 1.309 1.00 90.19 192 ARG A O 1
ATOM 1533 N N . LYS A 1 193 ? 23.187 -4.110 0.294 1.00 85.81 193 LYS A N 1
ATOM 1534 C CA . LYS A 1 193 ? 23.050 -2.795 0.916 1.00 85.81 193 LYS A CA 1
ATOM 1535 C C . LYS A 1 193 ? 22.556 -2.874 2.362 1.00 85.81 193 LYS A C 1
ATOM 1537 O O . LYS A 1 193 ? 23.119 -2.215 3.229 1.00 85.81 193 LYS A O 1
ATOM 1542 N N . PHE A 1 194 ? 21.530 -3.681 2.614 1.00 85.62 194 PHE A N 1
ATOM 1543 C CA . PHE A 1 194 ? 20.771 -3.673 3.866 1.00 85.62 194 PHE A CA 1
ATOM 1544 C C . PHE A 1 194 ? 20.958 -4.928 4.727 1.00 85.62 194 PHE A C 1
ATOM 1546 O O . PHE A 1 194 ? 20.403 -4.990 5.819 1.00 85.62 194 PHE A O 1
ATOM 1553 N N . GLY A 1 195 ? 21.698 -5.936 4.257 1.00 89.38 195 GLY A N 1
ATOM 1554 C CA . GLY A 1 195 ? 21.974 -7.165 5.012 1.00 89.38 195 GLY A CA 1
ATOM 1555 C C . GLY A 1 195 ? 20.846 -8.206 5.020 1.00 89.38 195 GLY A C 1
ATOM 1556 O O . GLY A 1 195 ? 20.986 -9.240 5.671 1.00 89.38 195 GLY A O 1
ATOM 1557 N N . GLY A 1 196 ? 19.756 -7.970 4.286 1.00 91.69 196 GLY A N 1
ATOM 1558 C CA . GLY A 1 196 ? 18.653 -8.919 4.108 1.00 91.69 196 GLY A CA 1
ATOM 1559 C C . GLY A 1 196 ? 17.983 -8.741 2.749 1.00 91.69 196 GLY A C 1
ATOM 1560 O O . GLY A 1 196 ? 17.945 -7.630 2.215 1.00 91.69 196 GLY A O 1
ATOM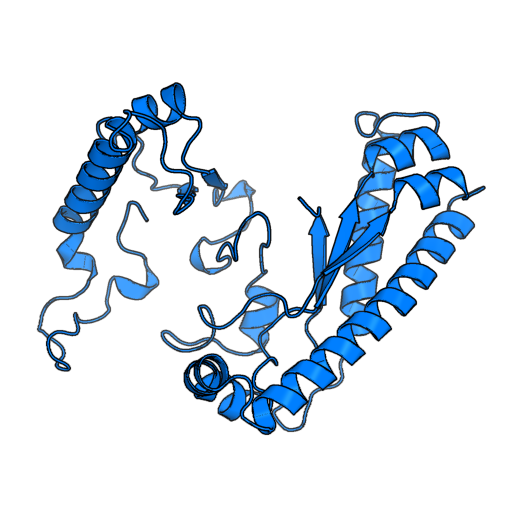 1561 N N . TYR A 1 197 ? 17.463 -9.827 2.173 1.00 93.81 197 TYR A N 1
ATOM 1562 C CA . TYR A 1 197 ? 16.780 -9.774 0.875 1.00 93.81 197 TYR A CA 1
ATOM 1563 C C . TYR A 1 197 ? 15.488 -8.957 0.956 1.00 93.81 197 TYR A C 1
ATOM 1565 O O . TYR A 1 197 ? 15.183 -8.184 0.049 1.00 93.81 197 TYR A O 1
ATOM 1573 N N . TRP A 1 198 ? 14.760 -9.081 2.066 1.00 92.94 198 TRP A N 1
ATOM 1574 C CA . TRP A 1 198 ? 13.446 -8.460 2.252 1.00 92.94 198 TRP A CA 1
ATOM 1575 C C . TRP A 1 198 ? 13.491 -7.194 3.121 1.00 92.94 198 TRP A C 1
ATOM 1577 O O . TRP A 1 198 ? 12.455 -6.698 3.552 1.00 92.94 198 TRP A O 1
ATOM 1587 N N . SER A 1 199 ? 14.680 -6.633 3.374 1.00 88.62 199 SER A N 1
ATOM 1588 C CA . SER A 1 199 ? 14.863 -5.454 4.241 1.00 88.62 199 SER A CA 1
ATOM 1589 C C . SER A 1 199 ? 14.230 -4.168 3.702 1.00 88.62 199 SER A C 1
ATOM 1591 O O . SER A 1 199 ? 14.005 -3.236 4.467 1.00 88.62 199 SER A O 1
ATOM 1593 N N . ASN A 1 200 ? 13.953 -4.114 2.398 1.00 83.50 200 ASN A N 1
ATOM 1594 C CA . ASN A 1 200 ? 13.286 -2.992 1.736 1.00 83.50 200 ASN A CA 1
ATOM 1595 C C . ASN A 1 200 ? 11.774 -3.228 1.544 1.00 83.50 200 ASN A C 1
ATOM 1597 O O . ASN A 1 200 ? 11.152 -2.521 0.763 1.00 83.50 200 ASN A O 1
ATOM 1601 N N . HIS A 1 201 ? 11.195 -4.251 2.183 1.00 89.50 201 HIS A N 1
ATOM 1602 C CA . HIS A 1 201 ? 9.762 -4.557 2.125 1.00 89.50 201 HIS A CA 1
ATOM 1603 C C . HIS A 1 201 ? 9.097 -4.260 3.471 1.00 89.50 201 HIS A C 1
ATOM 1605 O O . HIS A 1 201 ? 9.679 -4.496 4.533 1.00 89.50 201 HIS A O 1
ATOM 1611 N N . PHE A 1 202 ? 7.862 -3.779 3.408 1.00 87.44 202 PHE A N 1
ATOM 1612 C CA . PHE A 1 202 ? 7.051 -3.430 4.561 1.00 87.44 202 PHE A CA 1
ATOM 1613 C C . PHE A 1 202 ? 6.399 -4.658 5.202 1.00 87.44 202 PHE A C 1
ATOM 1615 O O . PHE A 1 202 ? 6.199 -5.708 4.582 1.00 87.44 202 PHE A O 1
ATOM 1622 N N . LEU A 1 203 ? 6.070 -4.498 6.475 1.00 91.94 203 LEU A N 1
ATOM 1623 C CA . LEU A 1 203 ? 5.216 -5.358 7.272 1.00 91.94 203 LEU A CA 1
ATOM 1624 C C . LEU A 1 203 ? 3.937 -4.571 7.537 1.00 91.94 203 LEU A C 1
ATOM 1626 O O . LEU A 1 203 ? 3.964 -3.552 8.225 1.00 91.94 203 LEU A O 1
ATOM 1630 N N . THR A 1 204 ? 2.837 -5.007 6.937 1.00 92.31 204 THR A N 1
ATOM 1631 C CA . THR A 1 204 ? 1.663 -4.148 6.794 1.00 92.31 204 THR A CA 1
ATOM 1632 C C . THR A 1 204 ? 0.585 -4.506 7.804 1.00 92.31 204 THR A C 1
ATOM 1634 O O . THR A 1 204 ? 0.120 -5.649 7.867 1.00 92.31 204 THR A O 1
ATOM 1637 N N . PHE A 1 205 ? 0.147 -3.507 8.562 1.00 94.88 205 PHE A N 1
ATOM 1638 C CA . PHE A 1 205 ? -1.063 -3.574 9.366 1.00 94.88 205 PHE A CA 1
ATOM 1639 C C . PHE A 1 205 ? -2.250 -3.174 8.496 1.00 94.88 205 PHE A C 1
ATOM 1641 O O . PHE A 1 205 ? -2.401 -2.017 8.108 1.00 94.88 205 PHE A O 1
ATOM 1648 N N . GLY A 1 206 ? -3.084 -4.152 8.166 1.00 94.62 206 GLY A N 1
ATOM 1649 C CA . GLY A 1 206 ? -4.337 -3.909 7.473 1.00 94.62 206 GLY A CA 1
ATOM 1650 C C . GLY A 1 206 ? -5.424 -3.459 8.448 1.00 94.62 206 GLY A C 1
ATOM 1651 O O . GLY A 1 206 ? -5.440 -3.899 9.599 1.00 94.62 206 GLY A O 1
ATOM 1652 N N . CYS A 1 207 ? -6.387 -2.665 7.995 1.00 95.38 207 CYS A N 1
ATOM 1653 C CA . CYS A 1 207 ? -7.633 -2.434 8.727 1.00 95.38 207 CYS A CA 1
ATOM 1654 C C . CYS A 1 207 ? -8.867 -2.576 7.828 1.00 95.38 207 CYS A C 1
ATOM 1656 O O . CYS A 1 207 ? -8.800 -2.349 6.618 1.00 95.38 207 CYS A O 1
ATOM 1658 N N . ILE A 1 208 ? -9.991 -2.977 8.433 1.00 97.44 208 ILE A N 1
ATOM 1659 C CA . ILE A 1 208 ? -11.295 -3.099 7.770 1.00 97.44 208 ILE A CA 1
ATOM 1660 C C . ILE A 1 208 ? -12.440 -2.793 8.745 1.00 97.44 208 ILE A C 1
ATOM 1662 O O . ILE A 1 208 ? -12.321 -3.030 9.949 1.00 97.44 208 ILE A O 1
ATOM 1666 N N . GLY A 1 209 ? -13.566 -2.301 8.218 1.00 97.75 209 GLY A N 1
ATOM 1667 C CA . GLY A 1 209 ? -14.815 -2.141 8.970 1.00 97.75 209 GLY A CA 1
ATOM 1668 C C . GLY A 1 209 ? -14.862 -0.907 9.872 1.00 97.75 209 GLY A C 1
ATOM 1669 O O . GLY A 1 209 ? -15.447 -0.963 10.949 1.00 97.75 209 GLY A O 1
ATOM 1670 N N . MET A 1 210 ? -14.218 0.200 9.476 1.00 98.00 210 MET A N 1
ATOM 1671 C CA . MET A 1 210 ? -14.198 1.432 10.280 1.00 98.00 210 MET A CA 1
ATOM 1672 C C . MET A 1 210 ? -15.592 2.057 10.424 1.00 98.00 210 MET A C 1
ATOM 1674 O O . MET A 1 210 ? -15.930 2.552 11.493 1.00 98.00 210 MET A O 1
ATOM 1678 N N . ASN A 1 211 ? -16.426 2.015 9.380 1.00 98.38 211 ASN A N 1
ATOM 1679 C CA . ASN A 1 211 ? -17.796 2.520 9.479 1.00 98.38 211 ASN A CA 1
ATOM 1680 C C . ASN A 1 211 ? -18.620 1.713 10.491 1.00 98.38 211 ASN A C 1
ATOM 1682 O O . ASN A 1 211 ? -19.285 2.291 11.344 1.00 98.38 211 ASN A O 1
ATOM 1686 N N . GLU A 1 212 ? -18.525 0.388 10.443 1.00 98.56 212 GLU A N 1
ATOM 1687 C CA . GLU A 1 212 ? -19.207 -0.502 11.381 1.00 98.56 212 GLU A CA 1
ATOM 1688 C C . GLU A 1 212 ? -18.638 -0.358 12.796 1.00 98.56 212 GLU A C 1
ATOM 1690 O O . GLU A 1 212 ? -19.387 -0.458 13.760 1.00 98.56 212 GLU A O 1
ATOM 1695 N N . ALA A 1 213 ? -17.342 -0.062 12.942 1.00 98.44 213 ALA A N 1
ATOM 1696 C CA . ALA A 1 213 ? -16.754 0.281 14.234 1.00 98.44 213 ALA A CA 1
ATOM 1697 C C . ALA A 1 213 ? -17.399 1.545 14.821 1.00 98.44 213 ALA A C 1
ATOM 1699 O O . ALA A 1 213 ? -17.791 1.531 15.985 1.00 98.44 213 ALA A O 1
ATOM 1700 N N . CYS A 1 214 ? -17.578 2.600 14.013 1.00 98.56 214 CYS A N 1
ATOM 1701 C CA . CYS A 1 214 ? -18.281 3.813 14.437 1.00 98.56 214 CYS A CA 1
ATOM 1702 C C . CYS A 1 214 ? -19.746 3.527 14.800 1.00 98.56 214 CYS A C 1
ATOM 1704 O O . CYS A 1 214 ? -20.219 4.012 15.824 1.00 98.56 214 CYS A O 1
ATOM 1706 N N . LEU A 1 215 ? -20.451 2.712 14.009 1.00 98.44 215 LEU A N 1
ATOM 1707 C CA . LEU A 1 215 ? -21.838 2.338 14.301 1.00 98.44 215 LEU A CA 1
ATOM 1708 C C . LEU A 1 215 ? -21.942 1.547 15.608 1.00 98.44 215 LEU A C 1
ATOM 1710 O O . LEU A 1 215 ? -22.793 1.842 16.435 1.00 98.44 215 LEU A O 1
ATOM 1714 N N . ASN A 1 216 ? -21.053 0.582 15.828 1.00 98.25 216 ASN A N 1
ATOM 1715 C CA . ASN A 1 216 ? -21.086 -0.250 17.025 1.00 98.25 216 ASN A CA 1
ATOM 1716 C C . ASN A 1 216 ? -20.686 0.514 18.297 1.00 98.25 216 ASN A C 1
ATOM 1718 O O . ASN A 1 216 ? -21.232 0.239 19.360 1.00 98.25 216 ASN A O 1
ATOM 1722 N N . PHE A 1 217 ? -19.736 1.447 18.190 1.00 98.31 217 PHE A N 1
ATOM 1723 C CA . PHE A 1 217 ? -19.148 2.131 19.344 1.00 98.31 217 PHE A CA 1
ATOM 1724 C C . PHE A 1 217 ? -19.821 3.470 19.672 1.00 98.31 217 PHE A C 1
ATOM 1726 O O . PHE A 1 217 ? -19.971 3.823 20.838 1.00 98.31 217 PHE A O 1
ATOM 1733 N N . LEU A 1 218 ? -20.229 4.227 18.648 1.00 97.69 218 LEU A N 1
ATOM 1734 C CA . LEU A 1 218 ? -20.793 5.574 18.790 1.00 97.69 218 LEU A CA 1
ATOM 1735 C C . LEU A 1 218 ? -22.273 5.667 18.401 1.00 97.69 218 LEU A C 1
ATOM 1737 O O . LEU A 1 218 ? -22.852 6.741 18.561 1.00 97.69 218 LEU A O 1
ATOM 1741 N N . ASP A 1 219 ? -22.856 4.605 17.832 1.00 97.88 219 ASP A N 1
ATOM 1742 C CA . ASP A 1 219 ? -24.171 4.632 17.169 1.00 97.88 219 ASP A CA 1
ATOM 1743 C C . ASP A 1 219 ? -24.255 5.706 16.062 1.00 97.88 219 ASP A C 1
ATOM 1745 O O . ASP A 1 219 ? -25.280 6.344 15.820 1.00 97.88 219 ASP A O 1
ATOM 1749 N N . LYS A 1 220 ? -23.121 5.958 15.390 1.00 98.00 220 LYS A N 1
ATOM 1750 C CA . LYS A 1 220 ? -22.977 6.981 14.344 1.00 98.00 220 LYS A CA 1
ATOM 1751 C C . LYS A 1 220 ? -22.166 6.453 13.171 1.00 98.00 220 LYS A C 1
ATOM 1753 O O . LYS A 1 220 ? -21.194 5.727 13.342 1.00 98.00 220 LYS A O 1
ATOM 1758 N N . SER A 1 221 ? -22.545 6.844 11.956 1.00 97.94 221 SER A N 1
ATOM 1759 C CA . SER A 1 221 ? -21.773 6.495 10.756 1.00 97.94 221 SER A CA 1
ATOM 1760 C C . SER A 1 221 ? -20.431 7.231 10.710 1.00 97.94 221 SER A C 1
ATOM 1762 O O . SER A 1 221 ? -20.277 8.295 11.311 1.00 97.94 221 SER A O 1
ATOM 1764 N N . ILE A 1 222 ? -19.492 6.735 9.899 1.00 97.62 222 ILE A N 1
ATOM 1765 C CA . ILE A 1 222 ? -18.209 7.417 9.645 1.00 97.62 222 ILE A CA 1
ATOM 1766 C C . ILE A 1 222 ? -18.367 8.830 9.048 1.00 97.62 222 ILE A C 1
ATOM 1768 O O . ILE A 1 222 ? -17.434 9.626 9.098 1.00 97.62 222 ILE A O 1
ATOM 1772 N N . LEU A 1 223 ? -19.541 9.146 8.487 1.00 97.88 223 LEU A N 1
ATOM 1773 C CA . LEU A 1 223 ? -19.844 10.448 7.893 1.00 97.88 223 LEU A CA 1
ATOM 1774 C C . LEU A 1 223 ? -20.214 11.521 8.929 1.00 97.88 223 LEU A C 1
ATOM 1776 O O . LEU A 1 223 ? -20.285 12.691 8.560 1.00 97.88 223 LEU A O 1
ATOM 1780 N N . SER A 1 224 ? -20.469 11.157 10.193 1.00 98.38 224 SER A N 1
ATOM 1781 C CA . SER A 1 224 ? -20.675 12.150 11.256 1.00 98.38 224 SER A CA 1
ATOM 1782 C C . SER A 1 224 ? -19.343 12.761 11.696 1.00 98.38 224 SER A C 1
ATOM 1784 O O . SER A 1 224 ? -18.285 12.149 11.522 1.00 98.38 224 SER A O 1
ATOM 1786 N N . ASP A 1 225 ? -19.384 13.943 12.312 1.00 98.31 225 ASP A N 1
ATOM 1787 C CA . ASP A 1 225 ? -18.178 14.598 12.829 1.00 98.31 225 ASP A CA 1
ATOM 1788 C C . ASP A 1 225 ? -17.448 13.712 13.852 1.00 98.31 225 ASP A C 1
ATOM 1790 O O . ASP A 1 225 ? -16.224 13.578 13.808 1.00 98.31 225 ASP A O 1
ATOM 1794 N N . GLU A 1 226 ? -18.191 13.030 14.726 1.00 98.00 226 GLU A N 1
ATOM 1795 C CA . GLU A 1 226 ? -17.638 12.127 15.738 1.00 98.00 226 GLU A CA 1
ATOM 1796 C C . GLU A 1 226 ? -17.121 10.815 15.139 1.00 98.00 226 GLU A C 1
ATOM 1798 O O . GLU A 1 226 ? -16.042 10.358 15.517 1.00 98.00 226 GLU A O 1
ATOM 1803 N N . GLY A 1 227 ? -17.841 10.228 14.175 1.00 98.25 227 GLY A N 1
ATOM 1804 C CA . GLY A 1 227 ? -17.389 9.029 13.467 1.00 98.25 227 GLY A CA 1
ATOM 1805 C C . GLY A 1 227 ? -16.109 9.288 12.668 1.00 98.25 227 GLY A C 1
ATOM 1806 O O . GLY A 1 227 ? -15.158 8.508 12.733 1.00 98.25 227 GLY A O 1
ATOM 1807 N N . SER A 1 228 ? -16.043 10.428 11.979 1.00 98.12 228 SER A N 1
ATOM 1808 C CA . SER A 1 228 ? -14.847 10.906 11.278 1.00 98.12 228 SER A CA 1
ATOM 1809 C C . SER A 1 228 ? -13.688 11.167 12.246 1.00 98.12 228 SER A C 1
ATOM 1811 O O . SER A 1 228 ? -12.546 10.793 11.966 1.00 98.12 228 SER A O 1
ATOM 1813 N N . ALA A 1 229 ? -13.963 11.752 13.418 1.00 98.38 229 ALA A N 1
ATOM 1814 C CA . ALA A 1 229 ? -12.957 11.960 14.455 1.00 98.38 229 ALA A CA 1
ATOM 1815 C C . ALA A 1 229 ? -12.405 10.633 15.007 1.00 98.38 229 ALA A C 1
ATOM 1817 O O . ALA A 1 229 ? -11.187 10.483 15.113 1.00 98.38 229 ALA A O 1
ATOM 1818 N N . LEU A 1 230 ? -13.259 9.646 15.305 1.00 98.19 230 LEU A N 1
ATOM 1819 C CA . LEU A 1 230 ? -12.822 8.317 15.751 1.00 98.19 230 LEU A CA 1
ATOM 1820 C C . LEU A 1 230 ? -11.990 7.601 14.683 1.00 98.19 230 LEU A C 1
ATOM 1822 O O . LEU A 1 230 ? -10.951 7.028 15.009 1.00 98.19 230 LEU A O 1
ATOM 1826 N N . ALA A 1 231 ? -12.401 7.666 13.414 1.00 97.88 231 ALA A N 1
ATOM 1827 C CA . ALA A 1 231 ? -11.662 7.063 12.308 1.00 97.88 231 ALA A CA 1
ATOM 1828 C C . ALA A 1 231 ? -10.251 7.651 12.168 1.00 97.88 231 ALA A C 1
ATOM 1830 O O . ALA A 1 231 ? -9.276 6.908 12.044 1.00 97.88 231 ALA A O 1
ATOM 1831 N N . LYS A 1 232 ? -10.122 8.981 12.266 1.00 97.19 232 LYS A N 1
ATOM 1832 C CA . LYS A 1 232 ? -8.819 9.662 12.246 1.00 97.19 232 LYS A CA 1
ATOM 1833 C C . LYS A 1 232 ? -7.950 9.264 13.435 1.00 97.19 232 LYS A C 1
ATOM 1835 O O . LYS A 1 232 ? -6.789 8.934 13.228 1.00 97.19 232 LYS A O 1
ATOM 1840 N N . ARG A 1 233 ? -8.504 9.240 14.654 1.00 98.06 233 ARG A N 1
ATOM 1841 C CA . ARG A 1 233 ? -7.767 8.798 15.853 1.00 98.06 233 ARG A CA 1
ATOM 1842 C C . ARG A 1 233 ? -7.333 7.335 15.756 1.00 98.06 233 ARG A C 1
ATOM 1844 O O . ARG A 1 233 ? -6.205 7.026 16.108 1.00 98.06 233 ARG A O 1
ATOM 1851 N N . THR A 1 234 ? -8.189 6.461 15.224 1.00 98.19 234 THR A N 1
ATOM 1852 C CA . THR A 1 234 ? -7.879 5.040 14.986 1.00 98.19 234 THR A CA 1
ATOM 1853 C C . THR A 1 234 ? -6.704 4.888 14.025 1.00 98.19 234 THR A C 1
ATOM 1855 O O . THR A 1 234 ? -5.736 4.206 14.347 1.00 98.19 234 THR A O 1
ATOM 1858 N N . LEU A 1 235 ? -6.746 5.556 12.867 1.00 94.75 235 LEU A N 1
ATOM 1859 C CA . LEU A 1 235 ? -5.645 5.511 11.902 1.00 94.75 235 LEU A CA 1
ATOM 1860 C C . LEU A 1 235 ? -4.359 6.120 12.467 1.00 94.75 235 LEU A C 1
ATOM 1862 O O . LEU A 1 235 ? -3.297 5.531 12.295 1.00 94.75 235 LEU A O 1
ATOM 1866 N N . GLN A 1 236 ? -4.455 7.256 13.165 1.00 92.88 236 GLN A N 1
ATOM 1867 C CA . GLN A 1 236 ? -3.301 7.899 13.792 1.00 92.88 236 GLN A CA 1
ATOM 1868 C C . GLN A 1 236 ? -2.649 6.976 14.825 1.00 92.88 236 GLN A C 1
ATOM 1870 O O . GLN A 1 236 ? -1.447 6.758 14.757 1.00 92.88 236 GLN A O 1
ATOM 1875 N N . PHE A 1 237 ? -3.445 6.343 15.692 1.00 97.19 237 PHE A N 1
ATOM 1876 C CA . PHE A 1 237 ? -2.955 5.358 16.654 1.00 97.19 237 PHE A CA 1
ATOM 1877 C C . PHE A 1 237 ? -2.212 4.208 15.965 1.00 97.19 237 PHE A C 1
ATOM 1879 O O . PHE A 1 237 ? -1.115 3.844 16.376 1.00 97.19 237 PHE A O 1
ATOM 1886 N N . MET A 1 238 ? -2.768 3.655 14.879 1.00 95.94 238 MET A N 1
ATOM 1887 C CA . MET A 1 238 ? -2.098 2.587 14.129 1.00 95.94 238 MET A CA 1
ATOM 1888 C C . MET A 1 238 ? -0.780 3.054 13.492 1.00 95.94 238 MET A C 1
ATOM 1890 O O . MET A 1 238 ? 0.189 2.293 13.445 1.00 95.94 238 MET A O 1
ATOM 1894 N N . VAL A 1 239 ? -0.723 4.289 12.988 1.00 88.19 239 VAL A N 1
ATOM 1895 C CA . VAL A 1 239 ? 0.500 4.871 12.417 1.00 88.19 239 VAL A CA 1
ATOM 1896 C C . VAL A 1 239 ? 1.553 5.078 13.503 1.00 88.19 239 VAL A C 1
ATOM 1898 O O . VAL A 1 239 ? 2.673 4.593 13.347 1.00 88.19 239 VAL A O 1
ATOM 1901 N N . ASP A 1 240 ? 1.190 5.709 14.618 1.00 88.50 240 ASP A N 1
ATOM 1902 C CA . ASP A 1 240 ? 2.095 5.978 15.740 1.00 88.50 240 ASP A CA 1
ATOM 1903 C C . ASP A 1 240 ? 2.657 4.671 16.305 1.00 88.50 240 ASP A C 1
ATOM 1905 O O . ASP A 1 240 ? 3.871 4.502 16.426 1.00 88.50 240 ASP A O 1
ATOM 1909 N N . ARG A 1 241 ? 1.791 3.675 16.513 1.00 92.56 241 ARG A N 1
ATOM 1910 C CA . ARG A 1 241 ? 2.189 2.343 16.978 1.00 92.56 241 ARG A CA 1
ATOM 1911 C C . ARG A 1 241 ? 3.121 1.629 15.991 1.00 92.56 241 ARG A C 1
ATOM 1913 O O . ARG A 1 241 ? 4.053 0.938 16.400 1.00 92.56 241 ARG A O 1
ATOM 1920 N N . SER A 1 242 ? 2.921 1.818 14.685 1.00 88.00 242 SER A N 1
ATOM 1921 C CA . SER A 1 242 ? 3.820 1.280 13.650 1.00 88.00 242 SER A CA 1
ATOM 1922 C C . SER A 1 242 ? 5.212 1.920 13.701 1.00 88.00 242 SER A C 1
ATOM 1924 O O . SER A 1 242 ? 6.211 1.219 13.522 1.00 88.00 242 SER A O 1
ATOM 1926 N N . ILE A 1 243 ? 5.287 3.227 13.975 1.00 84.88 243 ILE A N 1
ATOM 1927 C CA . ILE A 1 243 ? 6.549 3.957 14.169 1.00 84.88 243 ILE A CA 1
ATOM 1928 C C . ILE A 1 243 ? 7.254 3.458 15.436 1.00 84.88 243 ILE A C 1
ATOM 1930 O O . ILE A 1 243 ? 8.442 3.139 15.387 1.00 84.88 243 ILE A O 1
ATOM 1934 N N . GLU A 1 244 ? 6.524 3.294 16.542 1.00 89.19 244 GLU A N 1
ATOM 1935 C CA . GLU A 1 244 ? 7.061 2.716 17.783 1.00 89.19 244 GLU A CA 1
ATOM 1936 C C . GLU A 1 244 ? 7.660 1.322 17.552 1.00 89.19 244 GLU A C 1
ATOM 1938 O O . GLU A 1 244 ? 8.738 1.005 18.052 1.00 89.19 244 GLU A O 1
ATOM 1943 N N . TYR A 1 245 ? 6.994 0.477 16.762 1.00 89.12 245 TYR A N 1
ATOM 1944 C CA . TYR A 1 245 ? 7.501 -0.856 16.440 1.00 89.12 245 TYR A CA 1
ATOM 1945 C C . TYR A 1 245 ? 8.745 -0.863 15.566 1.00 89.12 245 TYR A C 1
ATOM 1947 O O . TYR A 1 245 ? 9.516 -1.824 15.652 1.00 89.12 245 TYR A O 1
ATOM 1955 N N . GLN A 1 246 ? 8.906 0.144 14.708 1.00 83.75 246 GLN A N 1
ATOM 1956 C CA . GLN A 1 246 ? 10.116 0.324 13.919 1.00 83.75 246 GLN A CA 1
ATOM 1957 C C . GLN A 1 246 ? 11.302 0.668 14.826 1.00 83.75 246 GLN A C 1
ATOM 1959 O O . GLN A 1 246 ? 12.393 0.142 14.603 1.00 83.75 246 GLN A O 1
ATOM 1964 N N . GLY A 1 247 ? 11.059 1.475 15.864 1.00 80.44 247 GLY A N 1
ATOM 1965 C CA . GLY A 1 247 ? 12.059 1.892 16.841 1.00 80.44 247 GLY A CA 1
ATOM 1966 C C . GLY A 1 247 ? 13.165 2.770 16.245 1.00 80.44 247 GLY A C 1
ATOM 1967 O O . GLY A 1 247 ? 13.164 3.103 15.058 1.00 80.44 247 GLY A O 1
ATOM 1968 N N . GLU A 1 248 ? 14.127 3.145 17.089 1.00 73.75 248 GLU A N 1
ATOM 1969 C CA . GLU A 1 248 ? 15.311 3.923 16.685 1.00 73.75 248 GLU A CA 1
ATOM 1970 C C . GLU A 1 248 ? 16.532 3.037 16.386 1.00 73.75 248 GLU A C 1
ATOM 1972 O O . GLU A 1 248 ? 17.531 3.509 15.842 1.00 73.75 248 GLU A O 1
ATOM 1977 N N . GLU A 1 249 ? 16.465 1.747 16.731 1.00 70.62 249 GLU A N 1
ATOM 1978 C CA . GLU A 1 249 ? 17.583 0.824 16.571 1.00 70.62 249 GLU A CA 1
ATOM 1979 C C . GLU A 1 249 ? 17.883 0.545 15.093 1.00 70.62 249 GLU A C 1
ATOM 1981 O O . GLU A 1 249 ? 17.014 0.209 14.279 1.00 70.62 249 GLU A O 1
ATOM 1986 N N . LEU A 1 250 ? 19.163 0.670 14.750 1.00 79.88 250 LEU A N 1
ATOM 1987 C CA . LEU A 1 250 ? 19.678 0.441 13.410 1.00 79.88 250 LEU A CA 1
ATOM 1988 C C . LEU A 1 250 ? 20.442 -0.880 13.375 1.00 79.88 250 LEU A C 1
ATOM 1990 O O . LEU A 1 250 ? 21.177 -1.225 14.298 1.00 79.88 250 LEU A O 1
ATOM 1994 N N . ASN A 1 251 ? 20.311 -1.603 12.269 1.00 79.38 251 ASN A N 1
ATOM 1995 C CA . ASN A 1 251 ? 21.128 -2.776 12.001 1.00 79.38 251 ASN A CA 1
ATOM 1996 C C . ASN A 1 251 ? 22.605 -2.390 11.786 1.00 79.38 251 ASN A C 1
ATOM 1998 O O . ASN A 1 251 ? 22.959 -1.216 11.672 1.00 79.38 251 ASN A O 1
ATOM 2002 N N . GLU A 1 252 ? 23.479 -3.385 11.629 1.00 81.81 252 GLU A N 1
ATOM 2003 C CA . GLU A 1 252 ? 24.926 -3.195 11.399 1.00 81.81 252 GLU A CA 1
ATOM 2004 C C . GLU A 1 252 ? 25.272 -2.323 10.173 1.00 81.81 252 GLU A C 1
ATOM 2006 O O . GLU A 1 252 ? 26.414 -1.895 10.002 1.00 81.81 252 GLU A O 1
ATOM 2011 N N . LYS A 1 253 ? 24.303 -2.083 9.283 1.00 79.12 253 LYS A N 1
ATOM 2012 C CA . LYS A 1 253 ? 24.439 -1.245 8.087 1.00 79.12 253 LYS A CA 1
ATOM 2013 C C . LYS A 1 253 ? 23.903 0.177 8.285 1.00 79.12 253 LYS A C 1
ATOM 2015 O O . LYS A 1 253 ? 23.953 0.952 7.336 1.00 79.12 253 LYS A O 1
ATOM 2020 N N . GLY A 1 254 ? 23.428 0.522 9.483 1.00 78.00 254 GLY A N 1
ATOM 2021 C CA . GLY A 1 254 ? 22.897 1.844 9.807 1.00 78.00 254 GLY A CA 1
ATOM 2022 C C . GLY A 1 254 ? 21.470 2.080 9.305 1.00 78.00 254 GLY A C 1
ATOM 2023 O O . GLY A 1 254 ? 21.101 3.225 9.064 1.00 78.00 254 GLY A O 1
ATOM 2024 N N . TYR A 1 255 ? 20.668 1.025 9.118 1.00 76.62 255 TYR A N 1
ATOM 2025 C CA . TYR A 1 255 ? 19.272 1.135 8.672 1.00 76.62 255 TYR A CA 1
ATOM 2026 C C . TYR A 1 255 ? 18.322 0.437 9.650 1.00 76.62 255 TYR A C 1
ATOM 2028 O O . TYR A 1 255 ? 18.706 -0.593 10.205 1.00 76.62 255 TYR A O 1
ATOM 2036 N N . PRO A 1 256 ? 17.073 0.908 9.827 1.00 74.88 256 PRO A N 1
ATOM 2037 C CA . PRO A 1 256 ? 16.139 0.210 10.702 1.00 74.88 256 PRO A CA 1
ATOM 2038 C C . PRO A 1 256 ? 15.872 -1.221 10.206 1.00 74.88 256 PRO A C 1
ATOM 2040 O O . PRO A 1 256 ? 15.774 -1.489 9.001 1.00 74.88 256 PRO A O 1
ATOM 2043 N N . GLU A 1 257 ? 15.763 -2.172 11.126 1.00 81.88 257 GLU A N 1
ATOM 2044 C CA . GLU A 1 257 ? 15.661 -3.593 10.772 1.00 81.88 257 GLU A CA 1
ATOM 2045 C C . GLU A 1 257 ? 14.345 -3.926 10.051 1.00 81.88 257 GLU A C 1
ATOM 2047 O O . GLU A 1 257 ? 14.298 -4.722 9.102 1.00 81.88 257 GLU A O 1
ATOM 2052 N N . ASN A 1 258 ? 13.264 -3.278 10.481 1.00 87.12 258 ASN A N 1
ATOM 2053 C CA . ASN A 1 258 ? 11.915 -3.497 9.987 1.00 87.12 258 ASN A CA 1
ATOM 2054 C C . ASN A 1 258 ? 11.315 -2.196 9.458 1.00 87.12 258 ASN A C 1
ATOM 2056 O O . ASN A 1 258 ? 11.725 -1.108 9.847 1.00 87.12 258 ASN A O 1
ATOM 2060 N N . LEU A 1 259 ? 10.386 -2.340 8.522 1.00 86.38 259 LEU A N 1
ATOM 2061 C CA . LEU A 1 259 ? 9.580 -1.260 7.975 1.00 86.38 259 LEU A CA 1
ATOM 2062 C C . LEU A 1 259 ? 8.132 -1.652 8.211 1.00 86.38 259 LEU A C 1
ATOM 2064 O O . LEU A 1 259 ? 7.747 -2.765 7.850 1.00 86.38 259 LEU A O 1
ATOM 2068 N N . PHE A 1 260 ? 7.353 -0.766 8.813 1.00 86.75 260 PHE A N 1
ATOM 2069 C CA . PHE A 1 260 ? 5.934 -0.989 9.063 1.00 86.75 260 PHE A CA 1
ATOM 2070 C C . PHE A 1 260 ? 5.109 0.071 8.346 1.00 86.75 260 PHE A C 1
ATOM 2072 O O . PHE A 1 260 ? 5.553 1.203 8.174 1.00 86.75 260 PHE A O 1
ATOM 2079 N N . ASN A 1 261 ? 3.915 -0.301 7.903 1.00 85.81 261 ASN A N 1
ATOM 2080 C CA . ASN A 1 261 ? 2.950 0.646 7.361 1.00 85.81 261 ASN A CA 1
ATOM 2081 C C . ASN A 1 261 ? 1.521 0.208 7.684 1.00 85.81 261 ASN A C 1
ATOM 2083 O O . ASN A 1 261 ? 1.280 -0.932 8.085 1.00 85.81 261 ASN A O 1
ATOM 2087 N N . VAL A 1 262 ? 0.582 1.121 7.459 1.00 87.31 262 VAL A N 1
ATOM 2088 C CA . VAL A 1 262 ? -0.852 0.883 7.620 1.00 87.31 262 VAL A CA 1
ATOM 2089 C C . VAL A 1 262 ? -1.523 0.941 6.251 1.00 87.31 262 VAL A C 1
ATOM 2091 O O . VAL A 1 262 ? -1.203 1.810 5.439 1.00 87.31 262 VAL A O 1
ATOM 2094 N N . GLU A 1 263 ? -2.446 0.020 5.990 1.00 86.69 263 GLU A N 1
ATOM 2095 C CA . GLU A 1 263 ? -3.214 -0.036 4.745 1.00 86.69 263 GLU A CA 1
ATOM 2096 C C . GLU A 1 263 ? -4.696 -0.314 5.033 1.00 86.69 263 GLU A C 1
ATOM 2098 O O . GLU A 1 263 ? -5.043 -1.211 5.804 1.00 86.69 263 GLU A O 1
ATOM 2103 N N . ALA A 1 264 ? -5.589 0.421 4.370 1.00 86.06 264 ALA A N 1
ATOM 2104 C CA . ALA A 1 264 ? -6.988 0.018 4.277 1.00 86.06 264 ALA A CA 1
ATOM 2105 C C . ALA A 1 264 ? -7.062 -1.182 3.326 1.00 86.06 264 ALA A C 1
ATOM 2107 O O . ALA A 1 264 ? -6.815 -1.041 2.128 1.00 86.06 264 ALA A O 1
ATOM 2108 N N . THR A 1 265 ? -7.316 -2.372 3.874 1.00 84.94 265 THR A N 1
ATOM 2109 C CA . THR A 1 265 ? -7.249 -3.609 3.082 1.00 84.94 265 THR A CA 1
ATOM 2110 C C . THR A 1 265 ? -8.378 -3.620 2.036 1.00 84.94 265 THR A C 1
ATOM 2112 O O . THR A 1 265 ? -9.477 -3.185 2.386 1.00 84.94 265 THR A O 1
ATOM 2115 N N . PRO A 1 266 ? -8.125 -4.071 0.786 1.00 76.94 266 PRO A N 1
ATOM 2116 C CA . PRO A 1 266 ? -9.136 -4.116 -0.276 1.00 76.94 266 PRO A CA 1
ATOM 2117 C C . PRO A 1 266 ? -10.389 -4.929 0.062 1.00 76.94 266 PRO A C 1
ATOM 2119 O O . PRO A 1 266 ? -10.269 -5.922 0.819 1.00 76.94 266 PRO A O 1
#

Radius of gyration: 21.97 Å; Cα contacts (8 Å, |Δi|>4): 356; chains: 1; bounding box: 50×42×56 Å

Secondary structure (DSSP, 8-state):
--S--HHHHTSEEEETTEEEEEEGGG-HHHHHHHHHHHHHHHHH-STTSPPP-SS--EEEE-TT--S--TTHHHHHHHH---EEEE--GGGT--TTT----SSS----HHHHHTT---TTSSSSS--EEEEEEEEHHHHHHH-SSHHHHHHHHHHHHHHHHHHHHHHHHHHHHHHHTTS-HHHHHHTHHHHHHHSSTTTTSEEEEEEE-HHHHHHHHHSS-TTSHHHHHHHHHHHHHHHHHHHHHH-S-B-TTSSBS--EEEEE--

Solvent-accessible surface area (backbone atoms only — not comparable to full-atom values): 15255 Å² total; per-residue (Å²): 114,83,60,67,53,75,90,44,27,81,38,57,37,73,54,98,90,40,71,55,93,53,34,48,52,78,44,49,70,58,43,46,51,50,53,43,52,49,40,53,48,57,61,53,28,49,99,86,53,44,75,67,87,65,81,78,53,68,42,70,42,41,92,82,53,80,86,82,54,74,63,42,68,58,34,30,75,75,69,70,41,58,50,74,44,81,29,40,78,93,68,77,46,54,74,90,38,43,63,74,62,59,98,78,46,74,51,66,36,73,75,48,49,81,68,58,60,67,102,82,74,45,79,90,70,52,52,65,79,46,72,47,70,44,62,36,28,60,44,20,60,72,33,88,48,70,66,54,35,52,50,53,49,50,56,52,48,54,52,41,49,51,55,46,50,53,50,50,53,51,53,50,52,40,38,76,72,56,76,35,59,68,60,47,64,72,26,43,65,40,24,74,65,61,75,31,64,60,48,64,28,28,38,30,42,21,38,45,47,61,45,50,14,21,36,53,56,66,73,31,50,43,87,40,76,65,21,40,49,51,51,51,52,51,52,48,50,54,48,53,52,32,52,61,71,31,54,87,59,52,40,101,71,72,42,54,66,53,42,54,47,76,42,77,55,132

Sequence (266 aa):
DVNVPKFMKEEKVLWGGKYTKDVYGDFQDEVDMFNKAFVEVCMKGDYSGSIFGFPIPTYNITPDFNWEIPGFWKMVAKYGIPYFGNFMPQTGMDPEDVRSMCCHLRLDNKELSKRGGGLFNAFPLTGSVGVVTINLARIGYLSKDDDDYFERLGDLMDIAKSSLLIKKKAVEGYTKAGLYPYSATILRPIMRKFGGYWSNHFLTFGCIGMNEACLNFLDKSILSDEGSALAKRTLQFMVDRSIEYQGEELNEKGYPENLFNVEATP

pLDDT: mean 86.39, std 15.26, range [34.44, 98.69]

Organism: NCBI:txid412755

Mean predicted aligned error: 7.18 Å